Protein AF-A0A1I7RMN5-F1 (afdb_monomer_lite)

Foldseek 3Di:
DDDDPPDDPPPPPLPQAADEDDCQQKFFFAPQDTHPDPFAFDDAPDAFWALLHHDDWGWKKADDPVDIKIWIWDDDPNGIKTWTCDPQAIDIDSHRIITGGDDPPFDKYWAQPVPDDSQWHFYDYPQKGWKFFDDPVGHNGTTIIIAHVVQGKTWYQDPVRGTDMDTDPVSRHSNTITTTTTGDDDD

Structure (mmCIF, N/CA/C/O backbone):
data_AF-A0A1I7RMN5-F1
#
_entry.id   AF-A0A1I7RMN5-F1
#
loop_
_atom_site.group_PDB
_atom_site.id
_atom_site.type_symbol
_atom_site.label_atom_id
_atom_site.label_alt_id
_atom_site.label_comp_id
_atom_site.label_asym_id
_atom_site.label_entity_id
_atom_site.label_seq_id
_atom_site.pdbx_PDB_ins_code
_atom_site.Cartn_x
_atom_site.Cartn_y
_atom_site.Cartn_z
_atom_site.occupancy
_atom_site.B_iso_or_equiv
_atom_site.auth_seq_id
_atom_site.auth_comp_id
_atom_site.auth_asym_id
_atom_site.auth_atom_id
_atom_site.pdbx_PDB_model_num
ATOM 1 N N . MET A 1 1 ? 40.897 -21.227 -40.858 1.00 38.28 1 MET A N 1
ATOM 2 C CA . MET A 1 1 ? 40.078 -21.965 -39.873 1.00 38.28 1 MET A CA 1
ATOM 3 C C . MET A 1 1 ? 40.007 -21.102 -38.624 1.00 38.28 1 MET A C 1
ATOM 5 O O . MET A 1 1 ? 40.964 -21.098 -37.867 1.00 38.28 1 MET A O 1
ATOM 9 N N . ASN A 1 2 ? 38.948 -20.301 -38.473 1.00 37.38 2 ASN A N 1
ATOM 10 C CA . ASN A 1 2 ? 38.739 -19.446 -37.300 1.00 37.38 2 ASN A CA 1
ATOM 11 C C . ASN A 1 2 ? 37.599 -20.039 -36.471 1.00 37.38 2 ASN A C 1
ATOM 13 O O . ASN A 1 2 ? 36.475 -20.135 -36.959 1.00 37.38 2 ASN A O 1
ATOM 17 N N . ASN A 1 3 ? 37.909 -20.445 -35.242 1.00 39.59 3 ASN A N 1
ATOM 18 C CA . ASN A 1 3 ? 36.933 -20.906 -34.262 1.00 39.59 3 ASN A CA 1
ATOM 19 C C . ASN A 1 3 ? 36.239 -19.690 -33.636 1.00 39.59 3 ASN A C 1
ATOM 21 O O . ASN A 1 3 ? 36.868 -18.942 -32.890 1.00 39.59 3 ASN A O 1
ATOM 25 N N . LEU A 1 4 ? 34.947 -19.507 -33.922 1.00 43.06 4 LEU A N 1
ATOM 26 C CA . LEU A 1 4 ? 34.067 -18.674 -33.104 1.00 43.06 4 LEU A CA 1
ATOM 27 C C . LEU A 1 4 ? 33.586 -19.511 -31.912 1.00 43.06 4 LEU A C 1
ATOM 29 O O . LEU A 1 4 ? 32.770 -20.415 -32.071 1.00 43.06 4 LEU A O 1
ATOM 33 N N . LEU A 1 5 ? 34.089 -19.196 -30.719 1.00 44.56 5 LEU A N 1
ATOM 34 C CA . LEU A 1 5 ? 33.470 -19.605 -29.461 1.00 44.56 5 LEU A CA 1
ATOM 35 C C . LEU A 1 5 ? 32.309 -18.647 -29.181 1.00 44.56 5 LEU A C 1
ATOM 37 O O . LEU A 1 5 ? 32.503 -17.525 -28.719 1.00 44.56 5 LEU A O 1
ATOM 41 N N . LEU A 1 6 ? 31.100 -19.094 -29.511 1.00 50.06 6 LEU A N 1
ATOM 42 C CA . LEU A 1 6 ? 29.859 -18.428 -29.148 1.00 50.06 6 LEU A CA 1
ATOM 43 C C . LEU A 1 6 ? 29.557 -18.778 -27.682 1.00 50.06 6 LEU A C 1
ATOM 45 O O . LEU A 1 6 ? 29.030 -19.846 -27.377 1.00 50.06 6 LEU A O 1
ATOM 49 N N . GLY A 1 7 ? 29.971 -17.903 -26.767 1.00 43.41 7 GLY A N 1
ATOM 50 C CA . GLY A 1 7 ? 29.619 -17.993 -25.353 1.00 43.41 7 GLY A CA 1
ATOM 51 C C . GLY A 1 7 ? 28.132 -17.709 -25.174 1.00 43.41 7 GLY A C 1
ATOM 52 O O . GLY A 1 7 ? 27.709 -16.558 -25.201 1.00 43.41 7 GLY A O 1
ATOM 53 N N . CYS A 1 8 ? 27.339 -18.764 -25.016 1.00 39.84 8 CYS A N 1
ATOM 54 C CA . CYS A 1 8 ? 25.949 -18.668 -24.599 1.00 39.84 8 CYS A CA 1
ATOM 55 C C . CYS A 1 8 ? 25.937 -18.323 -23.101 1.00 39.84 8 CYS A C 1
ATOM 57 O O . CYS A 1 8 ? 26.168 -19.191 -22.259 1.00 39.84 8 CYS A O 1
ATOM 59 N N . LEU A 1 9 ? 25.743 -17.044 -22.764 1.00 40.81 9 LEU A N 1
ATOM 60 C CA . LEU A 1 9 ? 25.368 -16.659 -21.406 1.00 40.81 9 LEU A CA 1
ATOM 61 C C . LEU A 1 9 ? 23.953 -17.196 -21.159 1.00 40.81 9 LEU A C 1
ATOM 63 O O . LEU A 1 9 ? 22.975 -16.636 -21.651 1.00 40.81 9 LEU A O 1
ATOM 67 N N . CYS A 1 10 ? 23.848 -18.283 -20.395 1.00 41.25 10 CYS A N 1
ATOM 68 C CA . CYS A 1 10 ? 22.608 -18.635 -19.717 1.00 41.25 10 CYS A CA 1
ATOM 69 C C . CYS A 1 10 ? 22.293 -17.513 -18.726 1.00 41.25 10 CYS A C 1
ATOM 71 O O . CYS A 1 10 ? 22.861 -17.460 -17.636 1.00 41.25 10 CYS A O 1
ATOM 73 N N . LEU A 1 11 ? 21.398 -16.609 -19.120 1.00 36.06 11 LEU A N 1
ATOM 74 C CA . LEU A 1 11 ? 20.680 -15.750 -18.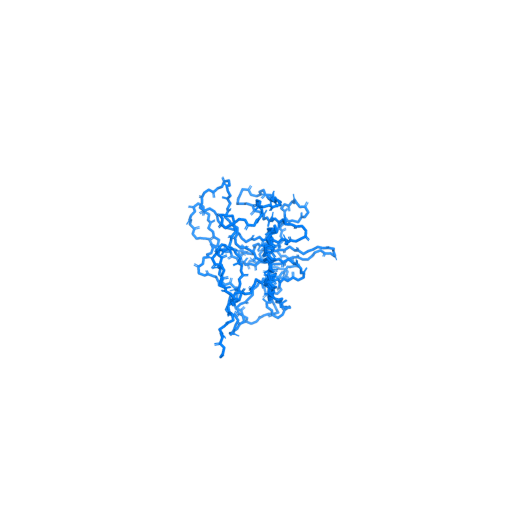194 1.00 36.06 11 LEU A CA 1
ATOM 75 C C . LEU A 1 11 ? 19.828 -16.689 -17.330 1.00 36.06 11 LEU A C 1
ATOM 77 O O . LEU A 1 11 ? 18.773 -17.160 -17.752 1.00 36.06 11 LEU A O 1
ATOM 81 N N . THR A 1 12 ? 20.317 -17.057 -16.149 1.00 38.62 12 THR A N 1
ATOM 82 C CA . THR A 1 12 ? 19.464 -17.677 -15.140 1.00 38.62 12 THR A CA 1
ATOM 83 C C . THR A 1 12 ? 18.455 -16.617 -14.735 1.00 38.62 12 THR A C 1
ATOM 85 O O . THR A 1 12 ? 18.805 -15.676 -14.024 1.00 38.62 12 THR A O 1
ATOM 88 N N . ALA A 1 13 ? 17.224 -16.742 -15.228 1.00 39.97 13 ALA A N 1
ATOM 89 C CA . ALA A 1 13 ? 16.083 -16.072 -14.635 1.00 39.97 13 ALA A CA 1
ATOM 90 C C . ALA A 1 13 ? 16.034 -16.520 -13.169 1.00 39.97 13 ALA A C 1
ATOM 92 O O . ALA A 1 13 ? 15.650 -17.651 -12.863 1.00 39.97 13 ALA A O 1
ATOM 93 N N . LEU A 1 14 ? 16.537 -15.674 -12.270 1.00 38.31 14 LEU A N 1
ATOM 94 C CA . LEU A 1 14 ? 16.265 -15.801 -10.850 1.00 38.31 14 LEU A CA 1
ATOM 95 C C . LEU A 1 14 ? 14.753 -15.640 -10.720 1.00 38.31 14 LEU A C 1
ATOM 97 O O . LEU A 1 14 ? 14.235 -14.532 -10.823 1.00 38.31 14 LEU A O 1
ATOM 101 N N . ASN A 1 15 ? 14.049 -16.760 -10.558 1.00 40.41 15 ASN A N 1
ATOM 102 C CA . ASN A 1 15 ? 12.686 -16.755 -10.054 1.00 40.41 15 ASN A CA 1
ATOM 103 C C . ASN A 1 15 ? 12.756 -16.152 -8.651 1.00 40.41 15 ASN A C 1
ATOM 105 O O . ASN A 1 15 ? 13.010 -16.868 -7.686 1.00 40.41 15 ASN A O 1
ATOM 109 N N . VAL A 1 16 ? 12.589 -14.837 -8.543 1.00 52.28 16 VAL A N 1
ATOM 110 C CA . VAL A 1 16 ? 12.332 -14.184 -7.263 1.00 52.28 16 VAL A CA 1
ATOM 111 C C . VAL A 1 16 ? 10.982 -14.731 -6.807 1.00 52.28 16 VAL A C 1
ATOM 113 O O . VAL A 1 16 ? 9.954 -14.426 -7.406 1.00 52.28 16 VAL A O 1
ATOM 116 N N . HIS A 1 17 ? 10.994 -15.650 -5.843 1.00 66.44 17 HIS A N 1
ATOM 117 C CA . HIS A 1 17 ? 9.769 -16.191 -5.267 1.00 66.44 17 HIS A CA 1
ATOM 118 C C . HIS A 1 17 ? 9.089 -15.069 -4.471 1.00 66.44 17 HIS A C 1
ATOM 120 O O . HIS A 1 17 ? 9.718 -14.404 -3.649 1.00 66.44 17 HIS A O 1
ATOM 126 N N . GLY A 1 18 ? 7.828 -14.783 -4.796 1.00 78.00 18 GLY A N 1
ATOM 127 C CA . GLY A 1 18 ? 6.995 -13.877 -4.013 1.00 78.00 18 GLY A CA 1
ATOM 128 C C . GLY A 1 18 ? 6.476 -14.585 -2.764 1.00 78.00 18 GLY A C 1
ATOM 129 O O . GLY A 1 18 ? 6.216 -15.787 -2.792 1.00 78.00 18 GLY A O 1
ATOM 130 N N . PHE A 1 19 ? 6.305 -13.836 -1.679 1.00 87.00 19 PHE A N 1
ATOM 131 C CA . PHE A 1 19 ? 5.609 -14.299 -0.488 1.00 87.00 19 PHE A CA 1
ATOM 132 C C . PHE A 1 19 ? 4.143 -13.865 -0.568 1.00 87.00 19 PHE A C 1
ATOM 134 O O . PHE A 1 19 ? 3.814 -12.703 -0.313 1.00 87.00 19 PHE A O 1
ATOM 141 N N . ASP A 1 20 ? 3.264 -14.800 -0.923 1.00 90.44 20 ASP A N 1
ATOM 142 C CA . ASP A 1 20 ? 1.819 -14.583 -0.886 1.00 90.44 20 ASP A CA 1
ATOM 143 C C . ASP A 1 20 ? 1.326 -14.610 0.567 1.00 90.44 20 ASP A C 1
ATOM 145 O O . ASP A 1 20 ? 1.294 -15.662 1.214 1.00 90.44 20 ASP A O 1
ATOM 149 N N . ILE A 1 21 ? 0.930 -13.450 1.094 1.00 92.56 21 ILE A N 1
ATOM 150 C CA . ILE A 1 21 ? 0.233 -13.388 2.385 1.00 92.56 21 ILE A CA 1
ATOM 151 C C . ILE A 1 21 ? -1.190 -13.935 2.237 1.00 92.56 21 ILE A C 1
ATOM 153 O O . ILE A 1 21 ? -1.770 -13.949 1.154 1.00 92.56 21 ILE A O 1
ATOM 157 N N . THR A 1 22 ? -1.774 -14.400 3.338 1.00 93.94 22 THR A N 1
ATOM 158 C CA . THR A 1 22 ? -3.157 -14.898 3.375 1.00 93.94 22 THR A CA 1
ATOM 159 C C . THR A 1 22 ? -4.051 -13.982 4.214 1.00 93.94 22 THR A C 1
ATOM 161 O O . THR A 1 22 ? -3.584 -13.018 4.820 1.00 93.94 22 THR A O 1
ATOM 164 N N . GLU A 1 23 ? -5.350 -14.286 4.279 1.00 94.31 23 GLU A N 1
ATOM 165 C CA . GLU A 1 23 ? -6.324 -13.524 5.078 1.00 94.31 23 GLU A CA 1
ATOM 166 C C . GLU A 1 23 ? -5.942 -13.433 6.574 1.00 94.31 23 GLU A C 1
ATOM 168 O O . GLU A 1 23 ? -6.366 -12.503 7.249 1.00 94.31 23 GLU A O 1
ATOM 173 N N . GLU A 1 24 ? -5.103 -14.336 7.104 1.00 94.19 24 GLU A N 1
ATOM 174 C CA . GLU A 1 24 ? -4.652 -14.294 8.508 1.00 94.19 24 GLU A CA 1
ATOM 175 C C . GLU A 1 24 ? -3.764 -13.079 8.842 1.00 94.19 24 GLU A C 1
ATOM 177 O O . GLU A 1 24 ? -3.622 -12.711 10.008 1.00 94.19 24 GLU A O 1
ATOM 182 N N . TYR A 1 25 ? -3.180 -12.445 7.820 1.00 95.50 25 TYR A N 1
ATOM 183 C CA . TYR A 1 25 ? -2.352 -11.246 7.955 1.00 95.50 25 TYR A CA 1
ATOM 184 C C . TYR A 1 25 ? -3.175 -9.960 8.000 1.00 95.50 25 TYR A C 1
ATOM 186 O O . TYR A 1 25 ? -2.606 -8.868 8.017 1.00 95.50 25 TYR A O 1
ATOM 194 N N . PHE A 1 26 ? -4.502 -10.067 8.034 1.00 97.31 26 PHE A N 1
ATOM 195 C CA . PHE A 1 26 ? -5.393 -8.925 7.973 1.00 97.31 26 PHE A CA 1
ATOM 196 C C . PHE A 1 26 ? -6.376 -8.887 9.141 1.00 97.31 26 PHE A C 1
ATOM 198 O O . PHE A 1 26 ? -6.987 -9.885 9.510 1.00 97.31 26 PHE A O 1
ATOM 205 N N . GLY A 1 27 ? -6.586 -7.688 9.679 1.00 97.75 27 GLY A N 1
ATOM 206 C CA . GLY A 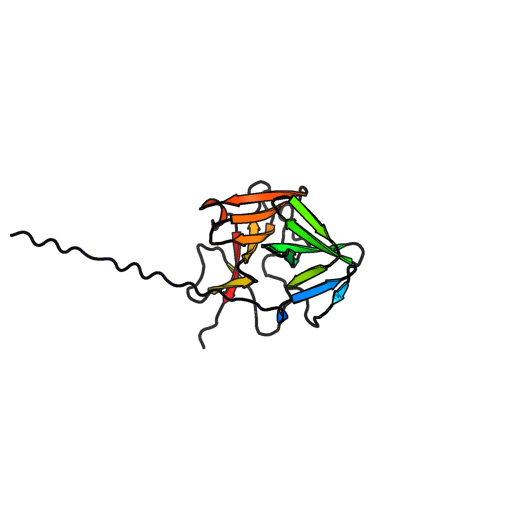1 27 ? -7.826 -7.343 10.368 1.00 97.75 27 GLY A CA 1
ATOM 207 C C . GLY A 1 27 ? -8.828 -6.757 9.376 1.00 97.75 27 GLY A C 1
ATOM 208 O O . GLY A 1 27 ? -8.440 -6.141 8.385 1.00 97.75 27 GLY A O 1
ATOM 209 N N . THR A 1 28 ? -10.122 -6.930 9.630 1.00 98.12 28 THR A N 1
ATOM 210 C CA . THR A 1 28 ? -11.200 -6.391 8.786 1.00 98.12 28 THR A CA 1
ATOM 211 C C . THR A 1 28 ? -11.800 -5.152 9.429 1.00 98.12 28 THR A C 1
ATOM 213 O O . THR A 1 28 ? -12.139 -5.182 10.610 1.00 98.12 28 THR A O 1
ATOM 216 N N . VAL A 1 29 ? -11.977 -4.081 8.665 1.00 98.44 29 VAL A N 1
ATOM 217 C CA . VAL A 1 29 ? -12.704 -2.896 9.115 1.00 98.44 29 VAL A CA 1
ATOM 218 C C . VAL A 1 29 ? -14.150 -2.983 8.649 1.00 98.44 29 VAL A C 1
ATOM 220 O O . VAL A 1 29 ? -14.410 -3.080 7.450 1.00 98.44 29 VAL A O 1
ATOM 223 N N . HIS A 1 30 ? -15.074 -2.939 9.609 1.00 97.62 30 HIS A N 1
ATOM 224 C CA . HIS A 1 30 ? -16.507 -2.826 9.356 1.00 97.62 30 HIS A CA 1
ATOM 225 C C . HIS A 1 30 ? -17.102 -1.724 10.234 1.00 97.62 30 HIS A C 1
ATOM 227 O O . HIS A 1 30 ? -16.785 -1.663 11.424 1.00 97.62 30 HIS A O 1
ATOM 233 N N . ASP A 1 31 ? -17.906 -0.828 9.659 1.00 96.75 31 ASP A N 1
ATOM 234 C CA . ASP A 1 31 ? -18.489 0.331 10.360 1.00 96.75 31 ASP A CA 1
ATOM 235 C C . ASP A 1 31 ? -17.460 1.167 11.163 1.00 96.75 31 ASP A C 1
ATOM 237 O O . ASP A 1 31 ? -17.732 1.700 12.244 1.00 96.75 31 ASP A O 1
ATOM 241 N N . GLY A 1 32 ? -16.241 1.295 10.635 1.00 97.38 32 GLY A N 1
ATOM 242 C CA . GLY A 1 32 ? -15.133 2.026 11.251 1.00 97.38 32 GLY A CA 1
ATOM 243 C C . GLY A 1 32 ? -14.415 1.281 12.378 1.00 97.38 32 GLY A C 1
ATOM 244 O O . GLY A 1 32 ? -13.551 1.867 13.031 1.00 97.38 32 GLY A O 1
ATOM 245 N N . VAL A 1 33 ? -14.737 0.011 12.627 1.00 97.75 33 VAL A N 1
ATOM 246 C CA . VAL A 1 33 ? -14.135 -0.798 13.694 1.00 97.75 33 VAL A CA 1
ATOM 247 C C . VAL A 1 33 ? -13.233 -1.869 13.096 1.00 97.75 33 VAL A C 1
ATOM 249 O O . VAL A 1 33 ? -13.672 -2.663 12.269 1.00 97.75 33 VAL A O 1
ATOM 252 N N . LEU A 1 34 ? -11.978 -1.927 13.551 1.00 97.50 34 LEU A N 1
ATOM 253 C CA . LEU A 1 34 ? -11.059 -3.013 13.218 1.00 97.50 34 LEU A CA 1
ATOM 254 C C . LEU A 1 34 ? -11.420 -4.269 14.024 1.00 97.50 34 LEU A C 1
ATOM 256 O O . LEU A 1 34 ? -11.448 -4.251 15.253 1.00 97.50 34 LEU A O 1
ATOM 260 N N . THR A 1 35 ? -11.693 -5.359 13.320 1.00 96.62 35 THR A N 1
ATOM 261 C CA . THR A 1 35 ? -12.160 -6.646 13.848 1.00 96.62 35 THR A CA 1
ATOM 262 C C . THR A 1 35 ? -11.377 -7.802 13.216 1.00 96.62 35 THR A C 1
ATOM 264 O O . THR A 1 35 ? -10.485 -7.583 12.396 1.00 96.62 35 THR A O 1
ATOM 267 N N . ASN A 1 36 ? -11.691 -9.045 13.601 1.00 92.50 36 ASN A N 1
ATOM 268 C CA . ASN A 1 36 ? -11.084 -10.271 13.058 1.00 92.50 36 ASN A CA 1
ATOM 269 C C . ASN A 1 36 ? -9.555 -10.357 13.200 1.00 92.50 36 ASN A C 1
ATOM 271 O O . ASN A 1 36 ? -8.891 -11.050 12.440 1.00 92.50 36 ASN A O 1
ATOM 275 N N . THR A 1 37 ? -8.994 -9.685 14.202 1.00 93.44 37 THR A N 1
ATOM 276 C CA . THR A 1 37 ? -7.576 -9.766 14.547 1.00 93.44 37 THR A CA 1
ATOM 277 C C . THR A 1 37 ? -7.379 -9.494 16.035 1.00 93.44 37 THR A C 1
ATOM 279 O O . THR A 1 37 ? -8.143 -8.747 16.643 1.00 93.44 37 THR A O 1
ATOM 282 N N . ASN A 1 38 ? -6.340 -10.093 16.618 1.00 93.00 38 ASN A N 1
ATOM 283 C CA . ASN A 1 38 ? -5.832 -9.751 17.953 1.00 93.00 38 ASN A CA 1
ATOM 284 C C . ASN A 1 38 ? -4.471 -9.037 17.879 1.00 93.00 38 ASN A C 1
ATOM 286 O O . ASN A 1 38 ? -3.837 -8.788 18.906 1.00 93.00 38 ASN A O 1
ATOM 290 N N . TYR A 1 39 ? -3.998 -8.755 16.666 1.00 94.75 39 TYR A N 1
ATOM 291 C CA . TYR A 1 39 ? -2.692 -8.173 16.404 1.00 94.75 39 TYR A CA 1
ATOM 292 C C . TYR A 1 39 ? -2.809 -6.682 16.117 1.00 94.75 39 TYR A C 1
ATOM 294 O O . TYR A 1 39 ? -3.842 -6.189 15.665 1.00 94.75 39 TYR A O 1
ATOM 302 N N . GLN A 1 40 ? -1.723 -5.965 16.391 1.00 94.12 40 GLN A N 1
ATOM 303 C CA . GLN A 1 40 ? -1.634 -4.550 16.060 1.00 94.12 40 GLN A CA 1
ATOM 304 C C . GLN A 1 40 ? -1.469 -4.368 14.544 1.00 94.12 40 GLN A C 1
ATOM 306 O O . GLN A 1 40 ? -0.849 -5.226 13.904 1.00 94.12 40 GLN A O 1
ATOM 311 N N . PRO A 1 41 ? -1.984 -3.266 13.971 1.00 95.25 41 PRO A N 1
ATOM 312 C CA . PRO A 1 41 ? -1.684 -2.866 12.601 1.00 95.25 41 PRO A CA 1
ATOM 313 C C . PRO A 1 41 ? -0.182 -2.903 12.299 1.00 95.25 41 PRO A C 1
ATOM 315 O O . PRO A 1 41 ? 0.645 -2.634 13.172 1.00 95.25 41 PRO A O 1
ATOM 318 N N . ALA A 1 42 ? 0.165 -3.262 11.066 1.00 93.06 42 ALA A N 1
ATOM 319 C CA . ALA A 1 42 ? 1.546 -3.405 10.646 1.00 93.06 42 ALA A CA 1
ATOM 320 C C . ALA A 1 42 ? 2.250 -2.045 10.590 1.00 93.06 42 ALA A C 1
ATOM 322 O O . ALA A 1 42 ? 1.798 -1.111 9.924 1.00 93.06 42 ALA A O 1
ATOM 323 N N . GLU A 1 43 ? 3.386 -1.968 11.271 1.00 90.31 43 GLU A N 1
ATOM 324 C CA . GLU A 1 43 ? 4.279 -0.813 11.299 1.00 90.31 43 GLU A CA 1
ATOM 325 C C . GLU A 1 43 ? 5.633 -1.210 10.716 1.00 90.31 43 GLU A C 1
ATOM 327 O O . GLU A 1 43 ? 6.081 -2.343 10.880 1.00 90.31 43 GLU A O 1
ATOM 332 N N . PHE A 1 44 ? 6.288 -0.263 10.051 1.00 88.31 44 PHE A N 1
ATOM 333 C CA . PHE A 1 44 ? 7.579 -0.461 9.401 1.00 88.31 44 PHE A CA 1
ATOM 334 C C . PHE A 1 44 ? 8.543 0.611 9.886 1.00 88.31 44 PHE A C 1
ATOM 336 O O . PHE A 1 44 ? 8.124 1.733 10.159 1.00 88.31 44 PHE A O 1
ATOM 343 N N . ASP A 1 45 ? 9.846 0.323 9.873 1.00 84.06 45 ASP A N 1
ATOM 344 C CA . ASP A 1 45 ? 10.886 1.300 10.230 1.00 84.06 45 ASP A CA 1
ATOM 345 C C . ASP A 1 45 ? 10.740 2.637 9.483 1.00 84.06 45 ASP A C 1
ATOM 347 O O . ASP A 1 45 ? 11.050 3.704 10.020 1.00 84.06 45 ASP A O 1
ATOM 351 N N . ARG A 1 46 ? 10.245 2.591 8.238 1.00 85.94 46 ARG A N 1
ATOM 352 C CA . ARG A 1 46 ? 9.829 3.780 7.487 1.00 85.94 46 ARG A CA 1
ATOM 353 C C . ARG A 1 46 ? 8.311 3.816 7.389 1.00 85.94 46 ARG A C 1
ATOM 355 O O . ARG A 1 46 ? 7.699 2.918 6.825 1.00 85.94 46 ARG A O 1
ATOM 362 N N . HIS A 1 47 ? 7.731 4.892 7.899 1.00 88.62 47 HIS A N 1
ATOM 363 C CA . HIS A 1 47 ? 6.296 5.147 7.842 1.00 88.62 47 HIS A CA 1
ATOM 364 C C . HIS A 1 47 ? 5.944 6.065 6.669 1.00 88.62 47 HIS A C 1
ATOM 366 O O . HIS A 1 47 ? 6.844 6.702 6.110 1.00 88.62 47 HIS A O 1
ATOM 372 N N . PRO A 1 48 ? 4.648 6.180 6.340 1.00 92.44 48 PRO A N 1
ATOM 373 C CA . PRO A 1 48 ? 4.152 7.284 5.541 1.00 92.44 48 PRO A CA 1
ATOM 374 C C . PRO A 1 48 ? 4.592 8.635 6.120 1.00 92.44 48 PRO A C 1
ATOM 376 O O . PRO A 1 48 ? 4.592 8.850 7.340 1.00 92.44 48 PRO A O 1
ATOM 379 N N . GLN A 1 49 ? 4.990 9.539 5.234 1.00 96.12 49 GLN A N 1
ATOM 380 C CA . GLN A 1 49 ? 5.471 10.876 5.556 1.00 96.12 49 GLN A CA 1
ATOM 381 C C . GLN A 1 49 ? 4.712 11.909 4.740 1.00 96.12 49 GLN A C 1
ATOM 383 O O . GLN A 1 49 ? 4.422 11.657 3.578 1.00 96.12 49 GLN A O 1
ATOM 388 N N . ARG A 1 50 ? 4.445 13.077 5.325 1.00 95.50 50 ARG A N 1
ATOM 389 C CA . ARG A 1 50 ? 3.895 14.246 4.632 1.00 95.50 50 ARG A CA 1
ATOM 390 C C . ARG A 1 50 ? 4.775 15.452 4.928 1.00 95.50 50 ARG A C 1
ATOM 392 O O . ARG A 1 50 ? 5.009 15.779 6.086 1.00 95.50 50 ARG A O 1
ATOM 399 N N . ASN A 1 51 ? 5.279 16.104 3.891 1.00 92.75 51 ASN A N 1
ATOM 400 C CA . ASN A 1 51 ? 6.329 17.115 3.933 1.00 92.75 51 ASN A CA 1
ATOM 401 C C . ASN A 1 51 ? 7.564 16.651 4.733 1.00 92.75 51 ASN A C 1
ATOM 403 O O . ASN A 1 51 ? 8.164 17.428 5.474 1.00 92.75 51 ASN A O 1
ATOM 407 N N . GLY A 1 52 ? 7.916 15.362 4.632 1.00 90.94 52 GLY A N 1
ATOM 408 C CA . GLY A 1 52 ? 9.009 14.738 5.386 1.00 90.94 52 GLY A CA 1
ATOM 409 C C . GLY A 1 52 ? 8.698 14.416 6.854 1.00 90.94 52 GLY A C 1
ATOM 410 O O . GLY A 1 52 ? 9.489 13.729 7.508 1.00 90.94 52 GLY A O 1
ATOM 411 N N . GLU A 1 53 ? 7.552 14.841 7.384 1.00 93.31 53 GLU A N 1
ATOM 412 C CA . GLU A 1 53 ? 7.133 14.520 8.748 1.00 93.31 53 GLU A CA 1
ATOM 413 C C . GLU A 1 53 ? 6.404 13.178 8.790 1.00 93.31 53 GLU A C 1
ATOM 415 O O . GLU A 1 53 ? 5.557 12.893 7.946 1.00 93.31 53 GLU A O 1
ATOM 420 N N . LYS A 1 54 ? 6.720 12.344 9.787 1.00 93.69 54 LYS A N 1
ATOM 421 C CA . LYS A 1 54 ? 6.028 11.069 10.008 1.00 93.69 54 LYS A CA 1
ATOM 422 C C . LYS A 1 54 ? 4.550 11.330 10.294 1.00 93.69 54 LYS A C 1
ATOM 424 O O . LYS A 1 54 ? 4.229 12.093 11.203 1.00 93.69 54 LYS A O 1
ATOM 429 N N . ILE A 1 55 ? 3.673 10.624 9.590 1.00 94.31 55 ILE A N 1
ATOM 430 C CA . ILE A 1 55 ? 2.240 10.616 9.882 1.00 94.31 55 ILE A CA 1
ATOM 431 C C . ILE A 1 55 ? 1.774 9.228 10.328 1.00 94.31 55 ILE A C 1
ATOM 433 O O . ILE A 1 55 ? 2.489 8.232 10.196 1.00 94.31 55 ILE A O 1
ATOM 437 N N . ILE A 1 56 ? 0.559 9.164 10.871 1.00 93.56 56 ILE A N 1
ATOM 438 C CA . ILE A 1 56 ? -0.098 7.895 11.178 1.00 93.56 56 ILE A CA 1
ATOM 439 C C . ILE A 1 56 ? -0.725 7.363 9.888 1.00 93.56 56 ILE A C 1
ATOM 441 O O . ILE A 1 56 ? -1.633 7.980 9.337 1.00 93.56 56 ILE A O 1
ATOM 445 N N . GLY A 1 57 ? -0.243 6.213 9.429 1.00 95.88 57 GLY A N 1
ATOM 446 C CA . GLY A 1 57 ? -0.764 5.512 8.264 1.00 95.88 57 GLY A CA 1
ATOM 447 C C . GLY A 1 57 ? -0.297 4.061 8.268 1.00 95.88 57 GLY A C 1
ATOM 448 O O . GLY A 1 57 ? 0.840 3.775 8.650 1.00 95.88 57 GLY A O 1
ATOM 449 N N . PHE A 1 58 ? -1.182 3.158 7.860 1.00 97.00 58 PHE A N 1
ATOM 450 C CA . PHE A 1 58 ? -0.977 1.710 7.893 1.00 97.00 58 PHE A CA 1
ATOM 451 C C . PHE A 1 58 ? -1.320 1.100 6.532 1.00 97.00 58 PHE A C 1
ATOM 453 O O . PHE A 1 58 ? -2.182 1.648 5.841 1.00 97.00 58 PHE A O 1
ATOM 460 N N . PRO A 1 59 ? -0.712 -0.024 6.124 1.00 97.31 59 PRO A N 1
ATOM 461 C CA . PRO A 1 59 ? -1.098 -0.676 4.882 1.00 97.31 59 PRO A CA 1
ATOM 462 C C . PRO A 1 59 ? -2.529 -1.187 4.955 1.00 97.31 59 PRO A C 1
ATOM 464 O O . PRO A 1 59 ? -2.915 -1.880 5.902 1.00 97.31 59 PRO A O 1
ATOM 467 N N . ALA A 1 60 ? -3.296 -0.877 3.922 1.00 98.25 60 ALA A N 1
ATOM 468 C CA . ALA A 1 60 ? -4.673 -1.306 3.785 1.00 98.25 60 ALA A CA 1
ATOM 469 C C . ALA A 1 60 ? -4.878 -2.033 2.467 1.00 98.25 60 ALA A C 1
ATOM 471 O O . ALA A 1 60 ? -4.146 -1.802 1.509 1.00 98.25 60 ALA A O 1
ATOM 472 N N . PHE A 1 61 ? -5.901 -2.873 2.411 1.00 98.50 61 PHE A N 1
ATOM 473 C CA . PHE A 1 61 ? -6.251 -3.641 1.233 1.00 98.50 61 PHE A CA 1
ATOM 474 C C . PHE A 1 61 ? -7.762 -3.622 0.993 1.00 98.50 61 PHE A C 1
ATOM 476 O O . PHE A 1 61 ? -8.553 -3.817 1.921 1.00 98.50 61 PHE A O 1
ATOM 483 N N . TYR A 1 62 ? -8.156 -3.403 -0.254 1.00 98.38 62 TYR A N 1
ATOM 484 C CA . TYR A 1 62 ? -9.538 -3.325 -0.709 1.00 98.38 62 TYR A CA 1
ATOM 485 C C . TYR A 1 62 ? -9.720 -4.179 -1.967 1.00 98.38 62 TYR A C 1
ATOM 487 O O . TYR A 1 62 ? -8.896 -4.130 -2.877 1.00 98.38 62 TYR A O 1
ATOM 495 N N . ASP A 1 63 ? -10.802 -4.956 -2.013 1.00 96.12 63 ASP A N 1
ATOM 496 C CA . ASP A 1 63 ? -11.134 -5.824 -3.145 1.00 96.12 63 ASP A CA 1
ATOM 497 C C . ASP A 1 63 ? -12.383 -5.325 -3.871 1.00 96.12 63 ASP A C 1
ATOM 499 O O . ASP A 1 63 ? -13.430 -5.109 -3.260 1.00 96.12 63 ASP A O 1
ATOM 503 N N . GLU A 1 64 ? -12.297 -5.277 -5.195 1.00 94.44 64 GLU A N 1
ATOM 504 C CA . GLU A 1 64 ? -13.437 -5.371 -6.100 1.00 94.44 64 GLU A CA 1
ATOM 505 C C . GLU A 1 64 ? -13.488 -6.783 -6.722 1.00 94.44 64 GLU A C 1
ATOM 507 O O . GLU A 1 64 ? -12.488 -7.502 -6.694 1.00 94.44 64 GLU A O 1
ATOM 512 N N . PRO A 1 65 ? -14.623 -7.212 -7.311 1.00 91.50 65 PRO A N 1
ATOM 513 C CA . PRO A 1 65 ? -14.750 -8.548 -7.907 1.00 91.50 65 PRO A CA 1
ATOM 514 C C . PRO A 1 65 ? -13.642 -8.934 -8.899 1.00 91.50 65 PRO A C 1
ATOM 516 O O . PRO A 1 65 ? -13.291 -10.109 -8.976 1.00 91.50 65 PRO A O 1
ATOM 519 N N . ASP A 1 66 ? -13.089 -7.955 -9.620 1.00 90.00 66 ASP A N 1
ATOM 520 C CA . ASP A 1 66 ? -12.136 -8.180 -10.712 1.00 90.00 66 ASP A CA 1
ATOM 521 C C . ASP A 1 66 ? -10.733 -7.610 -10.441 1.00 90.00 66 ASP A C 1
ATOM 523 O O . ASP A 1 66 ? -9.838 -7.773 -11.271 1.00 90.00 66 ASP A O 1
ATOM 527 N N . TYR A 1 67 ? -10.529 -6.899 -9.325 1.00 93.31 67 TYR A N 1
ATOM 528 C CA . TYR A 1 67 ? -9.254 -6.240 -9.044 1.00 93.31 67 TYR A CA 1
ATOM 529 C C . TYR A 1 67 ? -9.063 -5.938 -7.557 1.00 93.31 67 TYR A C 1
ATOM 531 O O . TYR A 1 67 ? -10.013 -5.636 -6.836 1.00 93.31 67 TYR A O 1
ATOM 539 N N . SER A 1 68 ? -7.809 -5.965 -7.125 1.00 95.94 68 SER A N 1
ATOM 540 C CA . SER A 1 68 ? -7.395 -5.781 -5.740 1.00 95.94 68 SER A CA 1
ATOM 541 C C . SER A 1 68 ? -6.467 -4.577 -5.602 1.00 95.94 68 SER A C 1
ATOM 543 O O . SER A 1 68 ? -5.593 -4.362 -6.438 1.00 95.94 68 SER A O 1
ATOM 545 N N . TYR A 1 69 ? -6.632 -3.805 -4.531 1.00 97.81 69 TYR A N 1
ATOM 546 C CA . TYR A 1 69 ? -5.927 -2.543 -4.328 1.00 97.81 69 TYR A CA 1
ATOM 547 C C . TYR A 1 69 ? -5.324 -2.491 -2.927 1.00 97.81 69 TYR A C 1
ATOM 549 O O . TYR A 1 69 ? -6.035 -2.561 -1.925 1.00 97.81 69 TYR A O 1
ATOM 557 N N . PHE A 1 70 ? -4.014 -2.294 -2.849 1.00 98.31 70 PHE A N 1
ATOM 558 C CA . PHE A 1 70 ? -3.374 -1.756 -1.659 1.00 98.31 70 PHE A CA 1
ATOM 559 C C . PHE A 1 70 ? -3.518 -0.231 -1.589 1.00 98.31 70 PHE A C 1
ATOM 561 O O . PHE A 1 70 ? -3.514 0.483 -2.596 1.00 98.31 70 PHE A O 1
ATOM 568 N N . GLY A 1 71 ? -3.611 0.269 -0.365 1.00 98.19 71 GLY A N 1
ATOM 569 C CA . GLY A 1 71 ? -3.707 1.685 -0.050 1.00 98.19 71 GLY A CA 1
ATOM 570 C C . GLY A 1 71 ? -3.294 1.949 1.390 1.00 98.19 71 GLY A C 1
ATOM 571 O O . GLY A 1 71 ? -2.522 1.189 1.983 1.00 98.19 71 GLY A O 1
ATOM 572 N N . GLN A 1 72 ? -3.830 3.021 1.964 1.00 98.12 72 GLN A N 1
ATOM 573 C CA . GLN A 1 72 ? -3.470 3.471 3.302 1.00 98.12 72 GLN A CA 1
ATOM 574 C C . GLN A 1 72 ? -4.695 3.549 4.207 1.00 98.12 72 GLN A C 1
ATOM 576 O O . GLN A 1 72 ? -5.681 4.191 3.863 1.00 98.12 72 GLN A O 1
ATOM 581 N N . ALA A 1 73 ? -4.602 2.950 5.390 1.00 98.38 73 ALA A N 1
ATOM 582 C CA . ALA A 1 73 ? -5.552 3.112 6.479 1.00 98.38 73 ALA A CA 1
ATOM 583 C C . ALA A 1 73 ? -5.045 4.115 7.511 1.00 98.38 73 ALA A C 1
ATOM 585 O O . ALA A 1 73 ? -3.841 4.226 7.751 1.00 98.38 73 ALA A O 1
ATOM 586 N N . PHE A 1 74 ? -5.970 4.812 8.156 1.00 96.81 74 PHE A N 1
ATOM 587 C CA . PHE A 1 74 ? -5.690 5.787 9.198 1.00 96.81 74 PHE A CA 1
ATOM 588 C C . PHE A 1 74 ? -6.873 5.894 10.175 1.00 96.81 74 PHE A C 1
ATOM 590 O O . PHE A 1 74 ? -8.029 5.704 9.785 1.00 96.81 74 PHE A O 1
ATOM 597 N N . PRO A 1 75 ? -6.608 6.180 11.461 1.00 95.56 75 PRO A N 1
ATOM 598 C CA . PRO A 1 75 ? -7.655 6.481 12.420 1.00 95.56 75 PRO A CA 1
ATOM 599 C C . PRO A 1 75 ? -8.125 7.933 12.256 1.00 95.56 75 PRO A C 1
ATOM 601 O O . PRO A 1 75 ? -7.334 8.868 12.379 1.00 95.56 75 PRO A O 1
ATOM 604 N N . GLU A 1 76 ? -9.422 8.135 12.058 1.00 95.06 76 GLU A N 1
ATOM 605 C CA . GLU A 1 76 ? -10.063 9.446 12.006 1.00 95.06 76 GLU A CA 1
ATOM 606 C C . GLU A 1 76 ? -11.271 9.480 12.948 1.00 95.06 76 GLU A C 1
ATOM 608 O O . GLU A 1 76 ? -12.177 8.655 12.863 1.00 95.06 76 GLU A O 1
ATOM 613 N N . GLN A 1 77 ? -11.281 10.430 13.892 1.00 94.50 77 GLN A N 1
ATOM 614 C CA . GLN A 1 77 ? -12.393 10.641 14.837 1.00 94.50 77 GLN A CA 1
ATOM 615 C C . GLN A 1 77 ? -12.858 9.358 15.566 1.00 94.50 77 GLN A C 1
ATOM 617 O O . GLN A 1 77 ? -14.040 9.174 15.852 1.00 94.50 77 GLN A O 1
ATOM 622 N N . GLY A 1 78 ? -11.917 8.462 15.881 1.00 94.19 78 GLY A N 1
ATOM 623 C CA . GLY A 1 78 ? -12.194 7.191 16.560 1.00 94.19 78 GLY A CA 1
ATOM 624 C C . GLY A 1 78 ? -12.672 6.058 15.647 1.00 94.19 78 GLY A C 1
ATOM 625 O O . GLY A 1 78 ? -13.013 4.994 16.157 1.00 94.19 78 GLY A O 1
ATOM 626 N N . LYS A 1 79 ? -12.678 6.258 14.326 1.00 97.44 79 LYS A N 1
ATOM 627 C CA . LYS A 1 79 ? -12.972 5.235 13.318 1.00 97.44 79 LYS A CA 1
ATOM 628 C C . LYS A 1 79 ? -11.735 4.915 12.493 1.00 97.44 79 LYS A C 1
ATOM 630 O O . LYS A 1 79 ? -10.884 5.770 12.283 1.00 97.44 79 LYS A O 1
ATOM 635 N N . TRP A 1 80 ? -11.656 3.689 12.003 1.00 98.19 80 TRP A N 1
ATOM 636 C CA . TRP A 1 80 ? -10.717 3.300 10.963 1.00 98.19 80 TRP A CA 1
ATOM 637 C C . TRP A 1 80 ? -11.288 3.644 9.594 1.00 98.19 80 TRP A C 1
ATOM 639 O O . TRP A 1 80 ? -12.374 3.184 9.245 1.00 98.19 80 TRP A O 1
ATOM 649 N N . CYS A 1 81 ? -10.534 4.414 8.819 1.00 98.44 81 CYS A N 1
ATOM 650 C CA . CYS A 1 81 ? -10.837 4.709 7.427 1.00 98.44 81 CYS A CA 1
ATOM 651 C C . CYS A 1 81 ? -9.637 4.336 6.554 1.00 98.44 81 CYS A C 1
ATOM 653 O O . CYS A 1 81 ? -8.521 4.162 7.051 1.00 98.44 81 CYS A O 1
ATOM 655 N N . GLY A 1 82 ? -9.884 4.135 5.267 1.00 98.38 82 GLY A N 1
ATOM 656 C CA . GLY A 1 82 ? -8.888 3.762 4.280 1.00 98.38 82 GLY A CA 1
ATOM 657 C C . GLY A 1 82 ? -9.098 4.524 2.985 1.00 98.38 82 GLY A C 1
ATOM 658 O O . GLY A 1 82 ? -10.234 4.801 2.604 1.00 98.38 82 GLY A O 1
ATOM 659 N N . ILE A 1 83 ? -7.993 4.849 2.319 1.00 98.56 83 ILE A N 1
ATOM 660 C CA . ILE A 1 83 ? -7.969 5.507 1.017 1.00 98.56 83 ILE A CA 1
ATOM 661 C C . ILE A 1 83 ? -7.192 4.661 0.008 1.00 98.56 83 ILE A C 1
ATOM 663 O O . ILE A 1 83 ? -6.100 4.157 0.291 1.00 98.56 83 ILE A O 1
ATOM 667 N N . PHE A 1 84 ? -7.782 4.496 -1.172 1.00 98.62 84 PHE A N 1
ATOM 668 C CA . PHE A 1 84 ? -7.339 3.580 -2.217 1.00 98.62 84 PHE A CA 1
ATOM 669 C C . PHE A 1 84 ? -7.422 4.266 -3.580 1.00 98.62 84 PHE A C 1
ATOM 671 O O . PHE A 1 84 ? -8.309 5.086 -3.812 1.00 98.62 84 PHE A O 1
ATOM 678 N N . ASN A 1 85 ? -6.527 3.912 -4.500 1.00 98.25 85 ASN A N 1
ATOM 679 C CA . ASN A 1 85 ? -6.669 4.298 -5.901 1.00 98.25 85 ASN A CA 1
ATOM 680 C C . ASN A 1 85 ? -7.452 3.196 -6.632 1.00 98.25 85 ASN A C 1
ATOM 682 O O . ASN A 1 85 ? -6.862 2.225 -7.096 1.00 98.25 85 ASN A O 1
ATOM 686 N N . VAL A 1 86 ? -8.778 3.334 -6.701 1.00 97.31 86 VAL A N 1
ATOM 687 C CA . VAL A 1 86 ? -9.681 2.362 -7.334 1.00 97.31 86 VAL A CA 1
ATOM 688 C C . VAL A 1 86 ? -10.041 2.856 -8.727 1.00 97.31 86 VAL A C 1
ATOM 690 O O . VAL A 1 86 ? -10.582 3.950 -8.877 1.00 97.31 86 VAL A O 1
ATOM 693 N N . LYS A 1 87 ? -9.753 2.056 -9.763 1.00 94.38 87 LYS A N 1
ATOM 694 C CA . LYS A 1 87 ? -10.022 2.405 -11.175 1.00 94.38 87 LYS A CA 1
ATOM 695 C C . LYS A 1 87 ? -9.510 3.806 -11.563 1.00 94.38 87 LYS A C 1
ATOM 697 O O . LYS A 1 87 ? -10.173 4.529 -12.305 1.00 94.38 87 LYS A O 1
ATOM 702 N N . ASN A 1 88 ? -8.317 4.165 -11.082 1.00 94.19 88 ASN A N 1
ATOM 703 C CA . ASN A 1 88 ? -7.673 5.463 -11.305 1.00 94.19 88 ASN A CA 1
ATOM 704 C C . ASN A 1 88 ? -8.422 6.666 -10.688 1.00 94.19 88 ASN A C 1
ATOM 706 O O . ASN A 1 88 ? -8.374 7.776 -11.219 1.00 94.19 88 ASN A O 1
ATOM 710 N N . GLY A 1 89 ? -9.143 6.444 -9.585 1.00 97.69 89 GLY A N 1
ATOM 711 C CA . GLY A 1 89 ? -9.828 7.474 -8.808 1.00 97.69 89 GLY A CA 1
ATOM 712 C C . GLY A 1 89 ? -9.632 7.277 -7.300 1.00 97.69 89 GLY A C 1
ATOM 713 O O . GLY A 1 89 ? -9.498 6.140 -6.842 1.00 97.69 89 GLY A O 1
ATOM 714 N N . PRO A 1 90 ? -9.602 8.365 -6.506 1.00 98.12 90 PRO A N 1
ATOM 715 C CA . PRO A 1 90 ? -9.501 8.251 -5.061 1.00 98.12 90 PRO A CA 1
ATOM 716 C C . PRO A 1 90 ? -10.808 7.677 -4.510 1.00 98.12 90 PRO A C 1
ATOM 718 O O . PRO A 1 90 ? -11.894 8.203 -4.760 1.00 98.12 90 PRO A O 1
ATOM 721 N N . TYR A 1 91 ? -10.695 6.596 -3.753 1.00 98.25 91 TYR A N 1
ATOM 722 C CA . TYR A 1 91 ? -11.803 5.958 -3.063 1.00 98.25 91 TYR A CA 1
ATOM 723 C C . TYR A 1 91 ? -11.496 5.909 -1.574 1.00 98.25 91 TYR A C 1
ATOM 725 O O . TYR A 1 91 ? -10.535 5.264 -1.154 1.00 98.25 91 TYR A O 1
ATOM 733 N N . GLU A 1 92 ? -12.310 6.603 -0.787 1.00 98.19 92 GLU A N 1
ATOM 734 C CA . GLU A 1 92 ? -12.211 6.633 0.666 1.00 98.19 92 GLU A CA 1
ATOM 735 C C . GLU A 1 92 ? -13.412 5.911 1.278 1.00 98.19 92 GLU A C 1
ATOM 737 O O . GLU A 1 92 ? -14.557 6.124 0.872 1.00 98.19 92 GLU A O 1
ATOM 742 N N . THR A 1 93 ? -13.153 5.043 2.251 1.00 98.25 93 THR A N 1
ATOM 743 C CA . THR A 1 93 ? -14.188 4.295 2.966 1.00 98.25 93 THR A CA 1
ATOM 744 C C . THR A 1 93 ? -13.777 4.062 4.414 1.00 98.25 93 THR A C 1
ATOM 746 O O . THR A 1 93 ? -12.600 3.902 4.721 1.00 98.25 93 THR A O 1
ATOM 749 N N . CYS A 1 94 ? -14.756 3.985 5.310 1.00 98.31 94 CYS A N 1
ATOM 750 C CA . CYS A 1 94 ? -14.558 3.510 6.681 1.00 98.31 94 CYS A CA 1
ATOM 751 C C . CYS A 1 94 ? -15.187 2.122 6.884 1.00 98.31 94 CYS A C 1
ATOM 753 O O . CYS A 1 94 ? -15.478 1.724 8.007 1.00 98.31 94 CYS A O 1
ATOM 755 N N . ASP A 1 95 ? -15.439 1.401 5.791 1.00 98.06 95 ASP A N 1
ATOM 756 C CA . ASP A 1 95 ? -16.127 0.117 5.791 1.00 98.06 95 ASP A CA 1
ATOM 757 C C . ASP A 1 95 ? -15.633 -0.812 4.670 1.00 98.06 95 ASP A C 1
ATOM 759 O O . ASP A 1 95 ? -15.254 -0.356 3.587 1.00 98.06 95 ASP A O 1
ATOM 763 N N . GLY A 1 96 ? -15.654 -2.121 4.929 1.00 96.81 96 GLY A N 1
ATOM 764 C CA . GLY A 1 96 ? -15.439 -3.154 3.916 1.00 96.81 96 GLY A CA 1
ATOM 765 C C . GLY A 1 96 ? -14.011 -3.240 3.373 1.00 96.81 96 GLY A C 1
ATOM 766 O O . GLY A 1 96 ? -13.823 -3.594 2.210 1.00 96.81 96 GLY A O 1
ATOM 767 N N . PHE A 1 97 ? -13.002 -2.923 4.187 1.00 98.56 97 PHE A N 1
ATOM 768 C CA . PHE A 1 97 ? -11.590 -3.050 3.810 1.00 98.56 97 PHE A CA 1
ATOM 769 C C . PHE A 1 97 ? -10.783 -3.800 4.873 1.00 98.56 97 PHE A C 1
ATOM 771 O O . PHE A 1 97 ? -11.277 -4.126 5.953 1.00 98.56 97 PHE A O 1
ATOM 778 N N . ARG A 1 98 ? -9.529 -4.113 4.557 1.00 98.38 98 ARG A N 1
ATOM 779 C CA . ARG A 1 98 ? -8.614 -4.858 5.423 1.00 98.38 98 ARG A CA 1
ATOM 780 C C . ARG A 1 98 ? -7.400 -4.016 5.789 1.00 98.38 98 ARG A C 1
ATOM 782 O O . ARG A 1 98 ? -6.933 -3.228 4.976 1.00 98.38 98 ARG A O 1
ATOM 789 N N . VAL A 1 99 ? -6.869 -4.205 6.990 1.00 98.06 99 VAL A N 1
ATOM 790 C CA . VAL A 1 99 ? -5.627 -3.575 7.465 1.00 98.06 99 VAL A CA 1
ATOM 791 C C . VAL A 1 99 ? -4.609 -4.672 7.715 1.00 98.06 99 VAL A C 1
ATOM 793 O O . VAL A 1 99 ? -4.930 -5.646 8.397 1.00 98.06 99 VAL A O 1
ATOM 796 N N . LEU A 1 100 ? -3.404 -4.534 7.161 1.00 96.31 100 LEU A N 1
ATOM 797 C CA . LEU A 1 100 ? -2.322 -5.487 7.409 1.00 96.31 100 LEU A CA 1
ATOM 798 C C . LEU A 1 100 ? -1.945 -5.442 8.896 1.00 96.31 100 LEU A C 1
ATOM 800 O O . LEU A 1 100 ? -1.845 -4.356 9.467 1.00 96.31 100 LEU A O 1
ATOM 804 N N . VAL A 1 101 ? -1.722 -6.595 9.524 1.00 95.69 101 VAL A N 1
ATOM 805 C CA . VAL A 1 101 ? -1.372 -6.691 10.950 1.00 95.69 101 VAL A CA 1
ATOM 806 C C . VAL A 1 101 ? -0.055 -7.428 11.182 1.00 95.69 101 VAL A C 1
ATOM 808 O O . VAL A 1 101 ? 0.363 -8.272 10.391 1.00 95.69 101 VAL A O 1
ATOM 811 N N . ASN A 1 102 ? 0.589 -7.125 12.307 1.00 90.12 102 ASN A N 1
ATOM 812 C CA . ASN A 1 102 ? 1.844 -7.739 12.728 1.00 90.12 102 ASN A CA 1
ATOM 813 C C . ASN A 1 102 ? 1.603 -9.109 13.380 1.00 90.12 102 ASN A C 1
ATOM 815 O O . ASN A 1 102 ? 1.467 -9.219 14.601 1.00 90.12 102 ASN A O 1
ATOM 819 N N . VAL A 1 103 ? 1.574 -10.162 12.562 1.00 90.00 103 VAL A N 1
ATOM 820 C CA . VAL A 1 103 ? 1.536 -11.550 13.044 1.00 90.00 103 VAL A CA 1
ATOM 821 C C . VAL A 1 103 ? 2.926 -11.938 13.583 1.00 90.00 103 VAL A C 1
ATOM 823 O O . VAL A 1 103 ? 3.904 -11.878 12.833 1.00 90.00 103 VAL A O 1
ATOM 826 N N . PRO A 1 104 ? 3.061 -12.362 14.857 1.00 87.06 104 PRO A N 1
ATOM 827 C CA . PRO A 1 104 ? 4.349 -12.727 15.443 1.00 87.06 104 PRO A CA 1
ATOM 828 C C . PRO A 1 104 ? 5.128 -13.747 14.602 1.00 87.06 104 PRO A C 1
ATOM 830 O O . PRO A 1 104 ? 4.568 -14.734 14.127 1.00 87.06 104 PRO A O 1
ATOM 833 N N . GLY A 1 105 ? 6.434 -13.514 14.436 1.00 82.75 105 GLY A N 1
ATOM 834 C CA . GLY A 1 105 ? 7.315 -14.362 13.624 1.00 82.75 105 GLY A CA 1
ATOM 835 C C . GLY A 1 105 ? 7.255 -14.098 12.115 1.00 82.75 105 GLY A C 1
ATOM 836 O O . GLY A 1 105 ? 7.948 -14.776 11.360 1.00 82.75 105 GLY A O 1
ATOM 837 N N . ASN A 1 106 ? 6.463 -13.120 11.668 1.00 78.88 106 ASN A N 1
ATOM 838 C CA . ASN A 1 106 ? 6.414 -12.673 10.279 1.00 78.88 106 ASN A CA 1
ATOM 839 C C . ASN A 1 106 ? 6.708 -11.177 10.192 1.00 78.88 106 ASN A C 1
ATOM 841 O O . ASN A 1 106 ? 5.811 -10.351 10.053 1.00 78.88 106 ASN A O 1
ATOM 845 N N . GLU A 1 107 ? 7.988 -10.841 10.306 1.00 81.75 107 GLU A N 1
ATOM 846 C CA . GLU A 1 107 ? 8.451 -9.463 10.209 1.00 81.75 107 GLU A CA 1
ATOM 847 C C . GLU A 1 107 ? 8.582 -9.057 8.740 1.00 81.75 107 GLU A C 1
ATOM 849 O O . GLU A 1 107 ? 9.306 -9.684 7.958 1.00 81.75 107 GLU A O 1
ATOM 854 N N . PHE A 1 108 ? 7.877 -7.992 8.372 1.00 89.81 108 PHE A N 1
ATOM 855 C CA . PHE A 1 108 ? 7.993 -7.382 7.059 1.00 89.81 108 PHE A CA 1
ATOM 856 C C . PHE A 1 108 ? 8.976 -6.215 7.100 1.00 89.81 108 PHE A C 1
ATOM 858 O O . PHE A 1 108 ? 9.054 -5.468 8.071 1.00 89.81 108 PHE A O 1
ATOM 865 N N . ASN A 1 109 ? 9.724 -6.048 6.017 1.00 91.19 109 ASN A N 1
ATOM 866 C CA . ASN A 1 109 ? 10.732 -5.012 5.866 1.00 91.19 109 ASN A CA 1
ATOM 867 C C . ASN A 1 109 ? 10.471 -4.201 4.602 1.00 91.19 109 ASN A C 1
ATOM 869 O O . ASN A 1 109 ? 9.852 -4.680 3.657 1.00 91.19 109 ASN A O 1
ATOM 873 N N . LEU A 1 110 ? 10.999 -2.980 4.563 1.00 92.88 110 LEU A N 1
ATOM 874 C CA . LEU A 1 110 ? 10.997 -2.158 3.358 1.00 92.88 110 LEU A CA 1
ATOM 875 C C . LEU A 1 110 ? 12.353 -2.245 2.660 1.00 92.88 110 LEU A C 1
ATOM 877 O O . LEU A 1 110 ? 13.395 -1.962 3.259 1.00 92.88 110 LEU A O 1
ATOM 881 N N . ARG A 1 111 ? 12.343 -2.598 1.374 1.00 93.81 111 ARG A N 1
ATOM 882 C CA . ARG A 1 111 ? 13.543 -2.682 0.535 1.00 93.81 111 ARG A CA 1
ATOM 883 C C . ARG A 1 111 ? 13.404 -1.826 -0.704 1.00 93.81 111 ARG A C 1
ATOM 885 O O . ARG A 1 111 ? 12.365 -1.797 -1.349 1.00 93.81 111 ARG A O 1
ATOM 892 N N . ASN A 1 112 ? 14.485 -1.137 -1.048 1.00 93.06 112 ASN A N 1
ATOM 893 C CA . ASN A 1 112 ? 14.605 -0.582 -2.387 1.00 93.06 112 ASN A CA 1
ATOM 894 C C . ASN A 1 112 ? 14.785 -1.771 -3.361 1.00 93.06 112 ASN A C 1
ATOM 896 O O . ASN A 1 112 ? 15.646 -2.606 -3.066 1.00 93.06 112 ASN A O 1
ATOM 900 N N . PRO A 1 113 ? 14.011 -1.857 -4.463 1.00 91.06 113 PRO A N 1
ATOM 901 C CA . PRO A 1 113 ? 14.204 -2.845 -5.527 1.00 91.06 113 PRO A CA 1
ATOM 902 C C . PRO A 1 113 ? 15.671 -3.071 -5.925 1.00 91.06 113 PRO A C 1
ATOM 904 O O . PRO A 1 113 ? 16.098 -4.215 -6.056 1.00 91.06 113 PRO A O 1
ATOM 907 N N . ASP A 1 114 ? 16.468 -2.003 -6.009 1.00 90.44 114 ASP A N 1
ATOM 908 C CA . ASP A 1 114 ? 17.877 -2.045 -6.427 1.00 90.44 114 ASP A CA 1
ATOM 909 C C . ASP A 1 114 ? 18.809 -2.681 -5.380 1.00 90.44 114 ASP A C 1
ATOM 911 O O . ASP A 1 114 ? 19.956 -3.012 -5.670 1.00 90.44 114 ASP A O 1
ATOM 915 N N . ASN A 1 115 ? 18.327 -2.839 -4.143 1.00 90.38 115 ASN A N 1
ATOM 916 C CA . ASN A 1 115 ? 19.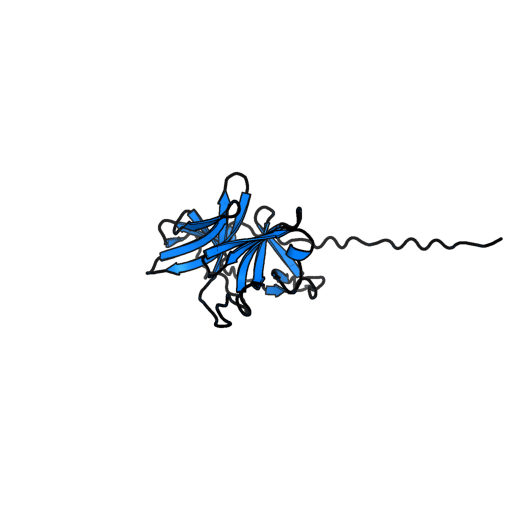081 -3.350 -2.998 1.00 90.38 115 ASN A CA 1
ATOM 917 C C . ASN A 1 115 ? 18.385 -4.551 -2.334 1.00 90.38 115 ASN A C 1
ATOM 919 O O . ASN A 1 115 ? 18.575 -4.787 -1.135 1.00 90.38 115 ASN A O 1
ATOM 923 N N . MET A 1 116 ? 17.546 -5.280 -3.076 1.00 89.69 116 MET A N 1
ATOM 924 C CA . MET A 1 116 ? 16.969 -6.532 -2.591 1.00 89.69 116 MET A CA 1
ATOM 925 C C . MET A 1 116 ? 18.064 -7.567 -2.348 1.00 89.69 116 MET A C 1
ATOM 927 O O . MET A 1 116 ? 18.982 -7.740 -3.153 1.00 89.69 116 MET A O 1
ATOM 931 N N . LYS A 1 117 ? 17.964 -8.274 -1.225 1.00 90.31 117 LYS A N 1
ATOM 932 C CA . LYS A 1 117 ? 18.822 -9.422 -0.957 1.00 90.31 117 LYS A CA 1
ATOM 933 C C . LYS A 1 117 ? 18.309 -10.657 -1.708 1.00 90.31 117 LYS A C 1
ATOM 935 O O . LYS A 1 117 ? 17.121 -10.726 -2.016 1.00 90.31 117 LYS A O 1
ATOM 940 N N . PRO A 1 118 ? 19.166 -11.663 -1.963 1.00 87.56 118 PRO A N 1
ATOM 941 C CA . PRO A 1 118 ? 18.738 -12.910 -2.601 1.00 87.56 118 PRO A CA 1
ATOM 942 C C . PRO A 1 118 ? 17.636 -13.675 -1.849 1.00 87.56 118 PRO A C 1
ATOM 944 O O . PRO A 1 118 ? 16.946 -14.482 -2.460 1.00 87.56 118 PRO A O 1
ATOM 947 N N . ASP A 1 119 ? 17.501 -13.448 -0.541 1.00 88.81 119 ASP A N 1
ATOM 948 C CA . ASP A 1 119 ? 16.530 -14.064 0.372 1.00 88.81 119 ASP A CA 1
ATOM 949 C C . ASP A 1 119 ? 15.334 -13.152 0.713 1.00 88.81 119 ASP A C 1
ATOM 951 O O . ASP A 1 119 ? 14.521 -13.501 1.572 1.00 88.81 119 ASP A O 1
ATOM 955 N N . ASP A 1 120 ? 15.227 -11.982 0.074 1.00 91.19 120 ASP A N 1
ATOM 956 C CA . ASP A 1 120 ? 14.065 -11.106 0.212 1.00 91.19 120 ASP A CA 1
ATOM 957 C C . ASP A 1 120 ? 12.947 -11.558 -0.745 1.00 91.19 120 ASP A C 1
ATOM 959 O O . ASP A 1 120 ? 13.110 -11.557 -1.966 1.00 91.19 120 ASP A O 1
ATOM 963 N N . GLU A 1 121 ? 11.779 -11.879 -0.190 1.00 91.56 121 GLU A N 1
ATOM 964 C CA . GLU A 1 121 ? 10.570 -12.228 -0.940 1.00 91.56 121 GLU A CA 1
ATOM 965 C C . GLU A 1 121 ? 9.594 -11.046 -0.923 1.00 91.56 121 GLU A C 1
ATOM 967 O O . GLU A 1 121 ? 9.204 -10.572 0.146 1.00 91.56 121 GLU A O 1
ATOM 972 N N . LYS A 1 122 ? 9.179 -10.547 -2.093 1.00 91.38 122 LYS A N 1
ATOM 973 C CA . LYS A 1 122 ? 8.182 -9.462 -2.187 1.00 91.38 122 LYS A CA 1
ATOM 974 C C . LYS A 1 122 ? 6.836 -9.939 -1.639 1.00 91.38 122 LYS A C 1
ATOM 976 O O . LYS A 1 122 ? 6.429 -11.061 -1.925 1.00 91.38 122 LYS A O 1
ATOM 981 N N . VAL A 1 123 ? 6.140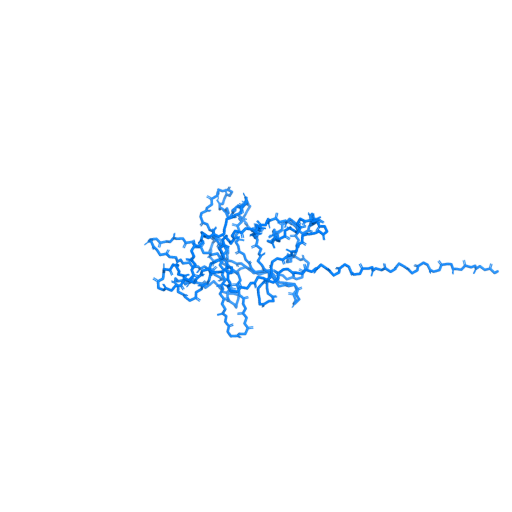 -9.092 -0.888 1.00 90.94 123 VAL A N 1
ATOM 982 C CA . VAL A 1 123 ? 4.826 -9.421 -0.323 1.00 90.94 123 VAL A CA 1
ATOM 983 C C . VAL A 1 123 ? 3.727 -9.164 -1.348 1.00 90.94 123 VAL A C 1
ATOM 985 O O . VAL A 1 123 ? 3.527 -8.023 -1.773 1.00 90.94 123 VAL A O 1
ATOM 988 N N . TYR A 1 124 ? 2.991 -10.221 -1.688 1.00 94.31 124 TYR A N 1
ATOM 989 C CA . TYR A 1 124 ? 1.838 -10.176 -2.583 1.00 94.31 124 TYR A CA 1
ATOM 990 C C . TYR A 1 124 ? 0.563 -10.592 -1.865 1.00 94.31 124 TYR A C 1
ATOM 992 O O . TYR A 1 124 ? 0.573 -11.425 -0.961 1.00 94.31 124 TYR A O 1
ATOM 1000 N N . PHE A 1 125 ? -0.561 -10.045 -2.313 1.00 94.94 125 PHE A N 1
ATOM 1001 C CA . PHE A 1 125 ? -1.871 -10.585 -2.000 1.00 94.94 125 PHE A CA 1
ATOM 1002 C C . PHE A 1 125 ? -2.759 -10.496 -3.231 1.00 94.94 125 PHE A C 1
ATOM 1004 O O . PHE A 1 125 ? -2.880 -9.432 -3.834 1.00 94.94 125 PHE A O 1
ATOM 1011 N N . ARG A 1 126 ? -3.365 -11.624 -3.620 1.00 93.12 126 ARG A N 1
ATOM 1012 C CA . ARG A 1 126 ? -4.257 -11.714 -4.792 1.00 93.12 126 ARG A CA 1
ATOM 1013 C C . ARG A 1 126 ? -3.637 -11.136 -6.078 1.00 93.12 126 ARG A C 1
ATOM 1015 O O . ARG A 1 126 ? -4.322 -10.516 -6.881 1.00 93.12 126 ARG A O 1
ATOM 1022 N N . GLY A 1 127 ? -2.335 -11.357 -6.273 1.00 91.31 127 GLY A N 1
ATOM 1023 C CA . GLY A 1 127 ? -1.612 -10.967 -7.489 1.00 91.31 127 GLY A CA 1
ATOM 1024 C C . GLY A 1 127 ? -1.122 -9.516 -7.540 1.00 91.31 127 GLY A C 1
ATOM 1025 O O . GLY A 1 127 ? -0.497 -9.139 -8.527 1.00 91.31 127 GLY A O 1
ATOM 1026 N N . VAL A 1 128 ? -1.346 -8.713 -6.495 1.00 95.31 128 VAL A N 1
ATOM 1027 C CA . VAL A 1 128 ? -0.790 -7.354 -6.383 1.00 95.31 128 VAL A CA 1
ATOM 1028 C C . VAL A 1 128 ? 0.194 -7.262 -5.219 1.00 95.31 128 VAL A C 1
ATOM 1030 O O . VAL A 1 128 ? 0.048 -7.973 -4.226 1.00 95.31 128 VAL A O 1
ATOM 1033 N N . ALA A 1 129 ? 1.207 -6.406 -5.337 1.00 95.75 129 ALA A N 1
ATOM 1034 C CA . ALA A 1 129 ? 2.226 -6.190 -4.316 1.00 95.75 129 ALA A CA 1
ATOM 1035 C C . ALA A 1 129 ? 1.959 -4.919 -3.504 1.00 95.75 129 ALA A C 1
ATOM 1037 O O . ALA A 1 129 ? 1.523 -3.894 -4.039 1.00 95.75 129 ALA A O 1
ATOM 1038 N N . LEU A 1 130 ? 2.285 -4.979 -2.212 1.00 95.88 130 LEU A N 1
ATOM 1039 C CA . LEU A 1 130 ? 2.272 -3.820 -1.325 1.00 95.88 130 LEU A CA 1
ATOM 1040 C C . LEU A 1 130 ? 3.592 -3.046 -1.437 1.00 95.88 130 LEU A C 1
ATOM 1042 O O . LEU A 1 130 ? 4.682 -3.610 -1.301 1.00 95.88 130 LEU A O 1
ATOM 1046 N N . VAL A 1 131 ? 3.491 -1.730 -1.609 1.00 97.00 131 VAL A N 1
ATOM 1047 C CA . VAL A 1 131 ? 4.646 -0.826 -1.667 1.00 97.00 131 VAL A CA 1
ATOM 1048 C C . VAL A 1 131 ? 4.456 0.396 -0.780 1.00 97.00 131 VAL A C 1
ATOM 1050 O O . VAL A 1 131 ? 3.337 0.865 -0.579 1.00 97.00 131 VAL A O 1
ATOM 1053 N N . LEU A 1 132 ? 5.566 0.949 -0.290 1.00 97.25 132 LEU A N 1
ATOM 1054 C CA . LEU A 1 132 ? 5.626 2.330 0.181 1.00 97.25 132 LEU A CA 1
ATOM 1055 C C . LEU A 1 132 ? 6.183 3.196 -0.953 1.00 97.25 132 LEU A C 1
ATOM 1057 O O . LEU A 1 132 ? 7.354 3.093 -1.319 1.00 97.25 132 LEU A O 1
ATOM 1061 N N . VAL A 1 133 ? 5.329 4.036 -1.514 1.00 97.12 133 VAL A N 1
ATOM 1062 C CA . VAL A 1 133 ? 5.629 4.946 -2.618 1.00 97.12 133 VAL A CA 1
ATOM 1063 C C . VAL A 1 133 ? 6.315 6.196 -2.086 1.00 97.12 133 VAL A C 1
ATOM 1065 O O . VAL A 1 133 ? 5.981 6.659 -1.000 1.00 97.12 133 VAL A O 1
ATOM 1068 N N . ARG A 1 134 ? 7.259 6.750 -2.846 1.00 95.75 134 ARG A N 1
ATOM 1069 C CA . ARG A 1 134 ? 7.774 8.114 -2.698 1.00 95.75 134 ARG A CA 1
ATOM 1070 C C . ARG A 1 134 ? 7.137 8.973 -3.775 1.00 95.75 134 ARG A C 1
ATOM 1072 O O . ARG A 1 134 ? 7.322 8.686 -4.957 1.00 95.75 134 ARG A O 1
ATOM 1079 N N . ASP A 1 135 ? 6.387 9.990 -3.376 1.00 93.25 135 ASP A N 1
ATOM 1080 C CA . ASP A 1 135 ? 5.672 10.829 -4.332 1.00 93.25 135 ASP A CA 1
ATOM 1081 C C . ASP A 1 135 ? 6.672 11.703 -5.117 1.00 93.25 135 ASP A C 1
ATOM 1083 O O . ASP A 1 135 ? 7.341 12.555 -4.522 1.00 93.25 135 ASP A O 1
ATOM 1087 N N . PRO A 1 136 ? 6.815 11.530 -6.446 1.00 88.44 136 PRO A N 1
ATOM 1088 C CA . PRO A 1 136 ? 7.738 12.337 -7.238 1.00 88.44 136 PRO A CA 1
ATOM 1089 C C . PRO A 1 136 ? 7.298 13.804 -7.343 1.00 88.44 136 PRO A C 1
ATOM 1091 O O . PRO A 1 136 ? 8.129 14.669 -7.622 1.00 88.44 136 PRO A O 1
ATOM 1094 N N . ASN A 1 137 ? 6.015 14.097 -7.108 1.00 89.00 137 ASN A N 1
ATOM 1095 C CA . ASN A 1 137 ? 5.461 15.446 -7.193 1.00 89.00 137 ASN A CA 1
ATOM 1096 C C . ASN A 1 137 ? 5.534 16.198 -5.854 1.00 89.00 137 ASN A C 1
ATOM 1098 O O . ASN A 1 137 ? 5.344 17.416 -5.824 1.00 89.00 137 ASN A O 1
ATOM 1102 N N . ALA A 1 138 ? 5.835 15.499 -4.754 1.00 90.25 138 ALA A N 1
ATOM 1103 C CA . ALA A 1 138 ? 5.907 16.060 -3.411 1.00 90.25 138 ALA A CA 1
ATOM 1104 C C . ALA A 1 138 ? 7.126 15.506 -2.654 1.00 90.25 138 ALA A C 1
ATOM 1106 O O . ALA A 1 138 ? 7.091 14.454 -2.021 1.00 90.25 138 ALA A O 1
ATOM 1107 N N . SER A 1 139 ? 8.241 16.240 -2.721 1.00 88.25 139 SER A N 1
ATOM 1108 C CA . SER A 1 139 ? 9.500 15.829 -2.090 1.00 88.25 139 SER A CA 1
ATOM 1109 C C . SER A 1 139 ? 9.333 15.562 -0.592 1.00 88.25 139 SER A C 1
ATOM 1111 O O . SER A 1 139 ? 9.017 16.465 0.179 1.00 88.25 139 SER A O 1
ATOM 1113 N N . GLY A 1 140 ? 9.672 14.341 -0.177 1.00 88.81 140 GLY A N 1
ATOM 1114 C CA . GLY A 1 140 ? 9.590 13.901 1.216 1.00 88.81 140 GLY A CA 1
ATOM 1115 C C . GLY A 1 140 ? 8.270 13.226 1.579 1.00 88.81 140 GLY A C 1
ATOM 1116 O O . GLY A 1 140 ? 8.160 12.742 2.705 1.00 88.81 140 GLY A O 1
ATOM 1117 N N . ASP A 1 141 ? 7.312 13.151 0.653 1.00 95.50 141 ASP A N 1
ATOM 1118 C CA . ASP A 1 141 ? 6.066 12.427 0.871 1.00 95.50 141 ASP A CA 1
ATOM 1119 C C . ASP A 1 141 ? 6.251 10.942 0.573 1.00 95.50 141 ASP A C 1
ATOM 1121 O O . ASP A 1 141 ? 6.803 10.545 -0.460 1.00 95.50 141 ASP A O 1
ATOM 1125 N N . THR A 1 142 ? 5.768 10.110 1.493 1.00 96.81 142 THR A N 1
ATOM 1126 C CA . THR A 1 142 ? 5.682 8.663 1.306 1.00 96.81 142 THR A CA 1
ATOM 1127 C C . THR A 1 142 ? 4.311 8.138 1.705 1.00 96.81 142 THR A C 1
ATOM 1129 O O . THR A 1 142 ? 3.712 8.622 2.670 1.00 96.81 142 THR A O 1
ATOM 1132 N N . ILE A 1 143 ? 3.783 7.186 0.931 1.00 97.00 143 ILE A N 1
ATOM 1133 C CA . ILE A 1 143 ? 2.384 6.729 1.011 1.00 97.00 143 ILE A CA 1
ATOM 1134 C C . ILE A 1 143 ? 2.304 5.254 0.626 1.00 97.00 143 ILE A C 1
ATOM 1136 O O . ILE A 1 143 ? 3.013 4.818 -0.278 1.00 97.00 143 ILE A O 1
ATOM 1140 N N . PHE A 1 144 ? 1.455 4.467 1.284 1.00 97.88 144 PHE A N 1
ATOM 1141 C CA . PHE A 1 144 ? 1.219 3.089 0.845 1.00 97.88 144 PHE A CA 1
ATOM 1142 C C . PHE A 1 144 ? 0.414 3.029 -0.459 1.00 97.88 144 PHE A C 1
ATOM 1144 O O . PHE A 1 144 ? -0.525 3.798 -0.663 1.00 97.88 144 PHE A O 1
ATOM 1151 N N . GLY A 1 145 ? 0.773 2.090 -1.331 1.00 97.50 145 GLY A N 1
ATOM 1152 C CA . GLY A 1 145 ? 0.135 1.918 -2.631 1.00 97.50 145 GLY A CA 1
ATOM 1153 C C . GLY A 1 145 ? 0.213 0.492 -3.160 1.00 97.50 145 GLY A C 1
ATOM 1154 O O . GLY A 1 145 ? 0.733 -0.417 -2.509 1.00 97.50 145 GLY A O 1
ATOM 1155 N N . THR A 1 146 ? -0.317 0.327 -4.367 1.00 97.50 146 THR A N 1
ATOM 1156 C CA . THR A 1 146 ? -0.356 -0.929 -5.117 1.00 97.50 146 THR A CA 1
ATOM 1157 C C . THR A 1 146 ? 0.727 -0.937 -6.183 1.00 97.50 146 THR A C 1
ATOM 1159 O O . THR A 1 146 ? 0.854 0.027 -6.938 1.00 97.50 146 THR A O 1
ATOM 1162 N N . TYR A 1 147 ? 1.456 -2.043 -6.294 1.00 97.06 147 TYR A N 1
ATOM 1163 C CA . TYR A 1 147 ? 2.290 -2.340 -7.453 1.00 97.06 147 TYR A CA 1
ATOM 1164 C C . TYR A 1 147 ? 1.814 -3.632 -8.123 1.00 97.06 147 TYR A C 1
ATOM 1166 O O . TYR A 1 147 ? 1.660 -4.662 -7.472 1.00 97.06 147 TYR A O 1
ATOM 1174 N N . VAL A 1 148 ? 1.591 -3.579 -9.430 1.00 94.62 148 VAL A N 1
ATOM 1175 C CA . VAL A 1 148 ? 1.335 -4.736 -10.289 1.00 94.62 148 VAL A CA 1
ATOM 1176 C C . VAL A 1 148 ? 2.583 -4.964 -11.117 1.00 94.62 148 VAL A C 1
ATOM 1178 O O . VAL A 1 148 ? 3.135 -4.017 -11.669 1.00 94.62 148 VAL A O 1
ATOM 1181 N N . GLU A 1 149 ? 3.054 -6.205 -11.175 1.00 91.00 149 GLU A N 1
ATOM 1182 C CA . GLU A 1 149 ? 4.289 -6.535 -11.888 1.00 91.00 149 GLU A CA 1
ATOM 1183 C C . GLU A 1 149 ? 4.050 -6.749 -13.384 1.00 91.00 149 GLU A C 1
ATOM 1185 O O . GLU A 1 149 ? 4.869 -6.334 -14.200 1.00 91.00 149 GLU A O 1
ATOM 1190 N N . GLU A 1 150 ? 2.909 -7.334 -13.756 1.00 89.81 150 GLU A N 1
ATOM 1191 C CA . GLU A 1 150 ? 2.557 -7.618 -15.148 1.00 89.81 150 GLU A CA 1
ATOM 1192 C C . GLU A 1 150 ? 1.073 -7.287 -15.429 1.00 89.81 150 GLU A C 1
ATOM 1194 O O . GLU A 1 150 ? 0.190 -8.055 -15.044 1.00 89.81 150 GLU A O 1
ATOM 1199 N N . PRO A 1 151 ? 0.767 -6.160 -16.108 1.00 91.50 151 PRO A N 1
ATOM 1200 C CA . PRO A 1 151 ? 1.709 -5.128 -16.551 1.00 91.50 151 PRO A CA 1
ATOM 1201 C C . PRO A 1 151 ? 2.300 -4.341 -15.372 1.00 91.50 151 PRO A C 1
ATOM 1203 O O . PRO A 1 151 ? 1.632 -4.160 -14.358 1.00 91.50 151 PRO A O 1
ATOM 1206 N N . GLN A 1 152 ? 3.520 -3.819 -15.540 1.00 93.62 152 GLN A N 1
ATOM 1207 C CA . GLN A 1 152 ? 4.166 -2.965 -14.539 1.00 93.62 152 GLN A CA 1
ATOM 1208 C C . GLN A 1 152 ? 3.360 -1.684 -14.327 1.00 93.62 152 GLN A C 1
ATOM 1210 O O . GLN A 1 152 ? 3.351 -0.804 -15.194 1.00 93.62 152 GLN A O 1
ATOM 1215 N N . VAL A 1 153 ? 2.674 -1.588 -13.191 1.00 95.44 153 VAL A N 1
ATOM 1216 C CA . VAL A 1 153 ? 1.803 -0.465 -12.840 1.00 95.44 153 VAL A CA 1
ATOM 1217 C C . VAL A 1 153 ? 1.946 -0.145 -11.358 1.00 95.44 153 VAL A C 1
ATOM 1219 O O . VAL A 1 153 ? 1.853 -1.023 -10.511 1.00 95.44 153 VAL A O 1
ATOM 1222 N N . LEU A 1 154 ? 2.133 1.132 -11.042 1.00 97.12 154 LEU A N 1
ATOM 1223 C CA . LEU A 1 154 ? 2.162 1.670 -9.686 1.00 97.12 154 LEU A CA 1
ATOM 1224 C C . LEU A 1 154 ? 0.951 2.577 -9.488 1.00 97.12 154 LEU A C 1
ATOM 1226 O O . LEU A 1 154 ? 0.740 3.467 -10.307 1.00 97.12 154 LEU A O 1
ATOM 1230 N N . GLN A 1 155 ? 0.190 2.380 -8.413 1.00 97.50 155 GLN A N 1
ATOM 1231 C CA . GLN A 1 155 ? -1.023 3.139 -8.093 1.00 97.50 155 GLN A CA 1
ATOM 1232 C C . GLN A 1 155 ? -1.035 3.558 -6.622 1.00 97.50 155 GLN A C 1
ATOM 1234 O O . GLN A 1 155 ? -0.802 2.741 -5.732 1.00 97.50 155 GLN A O 1
ATOM 1239 N N . TYR A 1 156 ? -1.346 4.822 -6.349 1.00 98.12 156 TYR A N 1
ATOM 1240 C CA . TYR A 1 156 ? -1.544 5.343 -4.991 1.00 98.12 156 TYR A CA 1
ATOM 1241 C C . TYR A 1 156 ? -2.431 6.594 -5.019 1.00 98.12 156 TYR A C 1
ATOM 1243 O O . TYR A 1 156 ? -2.784 7.084 -6.092 1.00 98.12 156 TYR A O 1
ATOM 1251 N N . VAL A 1 157 ? -2.812 7.099 -3.844 1.00 98.19 157 VAL A N 1
ATOM 1252 C CA . VAL A 1 157 ? -3.492 8.396 -3.701 1.00 98.19 157 VAL A CA 1
ATOM 1253 C C . VAL A 1 157 ? -2.562 9.355 -2.970 1.00 98.19 157 VAL A C 1
ATOM 1255 O O . VAL A 1 157 ? -2.164 9.085 -1.841 1.00 98.19 157 VAL A O 1
ATOM 1258 N N . ALA A 1 158 ? -2.197 10.458 -3.618 1.00 97.00 158 ALA A N 1
ATOM 1259 C CA . AL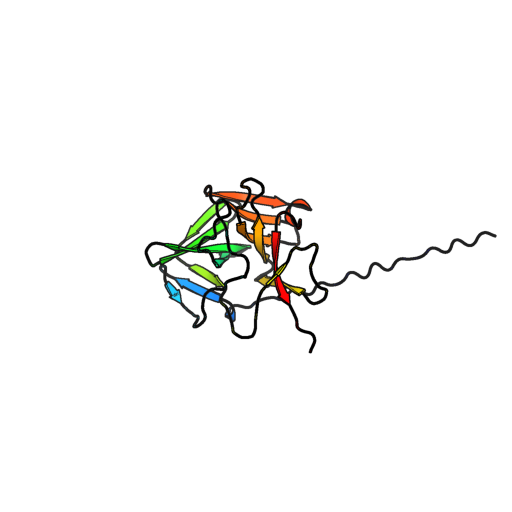A A 1 158 ? -1.328 11.486 -3.058 1.00 97.00 158 ALA A CA 1
ATOM 1260 C C . ALA A 1 158 ? -2.033 12.288 -1.945 1.00 97.00 158 ALA A C 1
ATOM 1262 O O . ALA A 1 158 ? -3.262 12.369 -1.892 1.00 97.00 158 ALA A O 1
ATOM 1263 N N . TYR A 1 159 ? -1.277 12.960 -1.066 1.00 95.31 159 TYR A N 1
ATOM 1264 C CA . TYR A 1 159 ? -1.862 13.758 0.032 1.00 95.31 159 TYR A CA 1
ATOM 1265 C C . TYR A 1 159 ? -2.640 15.002 -0.422 1.00 95.31 159 TYR A C 1
ATOM 1267 O O . TYR A 1 159 ? -3.299 15.652 0.393 1.00 95.31 159 TYR A O 1
ATOM 1275 N N . ASN A 1 160 ? -2.564 15.359 -1.704 1.00 94.25 160 ASN A N 1
ATOM 1276 C CA . ASN A 1 160 ? -3.431 16.357 -2.333 1.00 94.25 160 ASN A CA 1
ATOM 1277 C C . ASN A 1 160 ? -4.801 15.773 -2.765 1.00 94.25 160 ASN A C 1
ATOM 1279 O O . ASN A 1 160 ? -5.607 16.495 -3.353 1.00 94.25 160 ASN A O 1
ATOM 1283 N N . GLY A 1 161 ? -5.055 14.487 -2.494 1.00 94.75 161 GLY A N 1
ATOM 1284 C CA . GLY A 1 161 ? -6.277 13.759 -2.838 1.00 94.75 161 GLY A CA 1
ATOM 1285 C C . GLY A 1 161 ? -6.335 13.242 -4.278 1.00 94.75 161 GLY A C 1
ATOM 1286 O O . GLY A 1 161 ? -7.374 12.726 -4.679 1.00 94.75 161 GLY A O 1
ATOM 1287 N N . GLN A 1 162 ? -5.272 13.389 -5.074 1.00 97.00 162 GLN A N 1
ATOM 1288 C CA . GLN A 1 162 ? -5.240 12.898 -6.454 1.00 97.00 162 GLN A CA 1
ATOM 1289 C C . GLN A 1 162 ? -4.845 11.421 -6.503 1.00 97.00 162 GLN A C 1
ATOM 1291 O O . GLN A 1 162 ? -3.915 10.990 -5.824 1.00 97.00 162 GLN A O 1
ATOM 1296 N N . ALA A 1 163 ? -5.556 10.649 -7.324 1.00 97.75 163 ALA A N 1
ATOM 1297 C CA . ALA A 1 163 ? -5.150 9.300 -7.688 1.00 97.75 163 ALA A CA 1
ATOM 1298 C C . ALA A 1 163 ? -4.029 9.377 -8.729 1.00 97.75 163 ALA A C 1
ATOM 1300 O O . ALA A 1 163 ? -4.206 9.959 -9.796 1.00 97.75 163 ALA A O 1
ATOM 1301 N N . GLU A 1 164 ? -2.887 8.782 -8.406 1.00 97.06 164 GLU A N 1
ATOM 1302 C CA . GLU A 1 164 ? -1.688 8.793 -9.237 1.00 97.06 164 GLU A CA 1
ATOM 1303 C C . GLU A 1 164 ? -1.422 7.385 -9.770 1.00 97.06 164 GLU A C 1
ATOM 1305 O O . GLU A 1 164 ? -1.571 6.391 -9.044 1.00 97.06 164 GLU A O 1
ATOM 1310 N N . GLN A 1 165 ? -1.009 7.301 -11.036 1.00 96.19 165 GLN A N 1
ATOM 1311 C CA . GLN A 1 165 ? -0.641 6.047 -11.682 1.00 96.19 165 GLN A CA 1
ATOM 1312 C C . GLN A 1 165 ? 0.595 6.220 -12.563 1.00 96.19 165 GLN A C 1
ATOM 1314 O O . GLN A 1 165 ? 0.673 7.139 -13.376 1.00 96.19 165 GLN A O 1
ATOM 1319 N N . TYR A 1 166 ? 1.516 5.264 -12.469 1.00 94.88 166 TYR A N 1
ATOM 1320 C CA . TYR A 1 166 ? 2.674 5.150 -13.353 1.00 94.88 166 TYR A CA 1
ATOM 1321 C C . TYR A 1 166 ? 2.739 3.755 -13.969 1.00 94.88 166 TYR A C 1
ATOM 1323 O O . TYR A 1 166 ? 2.211 2.798 -13.403 1.00 94.88 166 TYR A O 1
ATOM 1331 N N . SER A 1 167 ? 3.352 3.626 -15.144 1.00 94.50 167 SER A N 1
ATOM 1332 C CA . SER A 1 167 ? 3.415 2.355 -15.875 1.00 94.50 167 SER A CA 1
ATOM 1333 C C . SER A 1 167 ? 4.775 2.146 -16.541 1.00 94.50 167 SER A C 1
ATOM 1335 O O . SER A 1 167 ? 5.461 3.117 -16.857 1.00 94.50 167 SER A O 1
ATOM 1337 N N . GLY A 1 168 ? 5.136 0.884 -16.784 1.00 91.75 168 GLY A N 1
ATOM 1338 C CA . GLY A 1 168 ? 6.436 0.499 -17.348 1.00 91.75 168 GLY A CA 1
ATOM 1339 C C . GLY A 1 168 ? 7.580 0.687 -16.351 1.00 91.75 168 GLY A C 1
ATOM 1340 O O . GLY A 1 168 ? 7.350 0.655 -15.144 1.00 91.75 168 GLY A O 1
ATOM 1341 N N . ASP A 1 169 ? 8.791 0.940 -16.855 1.00 86.00 169 ASP A N 1
ATOM 1342 C CA . ASP A 1 169 ? 10.007 1.084 -16.035 1.00 86.00 169 ASP A CA 1
ATOM 1343 C C . ASP A 1 169 ? 9.852 2.133 -14.920 1.00 86.00 169 ASP A C 1
ATOM 1345 O O . ASP A 1 169 ? 10.355 1.965 -13.809 1.00 86.00 169 ASP A O 1
ATOM 1349 N N . ASP A 1 170 ? 9.081 3.187 -15.195 1.00 86.19 170 ASP A N 1
ATOM 1350 C CA . ASP A 1 170 ? 8.738 4.248 -14.252 1.00 86.19 170 ASP A CA 1
ATOM 1351 C C . ASP A 1 170 ? 7.945 3.753 -13.033 1.00 86.19 170 ASP A C 1
ATOM 1353 O O . ASP A 1 170 ? 7.921 4.438 -12.022 1.00 86.19 170 ASP A O 1
ATOM 1357 N N . ALA A 1 171 ? 7.276 2.601 -13.085 1.00 87.38 171 ALA A N 1
ATOM 1358 C CA . ALA A 1 171 ? 6.491 2.072 -11.968 1.00 87.38 171 ALA A CA 1
ATOM 1359 C C . ALA A 1 171 ? 7.341 1.331 -10.920 1.00 87.38 171 ALA A C 1
ATOM 1361 O O . ALA A 1 171 ? 6.904 1.184 -9.779 1.00 87.38 171 ALA A O 1
ATOM 1362 N N . SER A 1 172 ? 8.537 0.861 -11.287 1.00 84.12 172 SER A N 1
ATOM 1363 C CA . SER A 1 172 ? 9.329 -0.066 -10.467 1.00 84.12 172 SER A CA 1
ATOM 1364 C C . SER A 1 172 ? 10.670 0.491 -9.991 1.00 84.12 172 SER A C 1
ATOM 1366 O O . SER A 1 172 ? 11.458 -0.252 -9.405 1.00 84.12 172 SER A O 1
ATOM 1368 N N . THR A 1 173 ? 10.973 1.768 -10.249 1.00 84.62 173 THR A N 1
ATOM 1369 C CA . THR A 1 173 ? 12.291 2.315 -9.904 1.00 84.62 173 THR A CA 1
ATOM 1370 C C . THR A 1 173 ? 12.488 2.438 -8.398 1.00 84.62 173 THR A C 1
ATOM 1372 O O . THR A 1 173 ? 11.581 2.805 -7.640 1.00 84.62 173 THR A O 1
ATOM 1375 N N . GLY A 1 174 ? 13.726 2.197 -7.965 1.00 81.31 174 GLY A N 1
ATOM 1376 C CA . GLY A 1 174 ? 14.139 2.351 -6.580 1.00 81.31 174 GLY A CA 1
ATOM 1377 C C . GLY A 1 174 ? 13.988 3.760 -6.024 1.00 81.31 174 GLY A C 1
ATOM 1378 O O . GLY A 1 174 ? 13.964 3.912 -4.804 1.00 81.31 174 GLY A O 1
ATOM 1379 N N . ASP A 1 175 ? 13.834 4.772 -6.879 1.00 87.25 175 ASP A N 1
ATOM 1380 C CA . ASP A 1 175 ? 13.541 6.151 -6.489 1.00 87.25 175 ASP A CA 1
ATOM 1381 C C . ASP A 1 175 ? 12.071 6.343 -6.105 1.00 87.25 175 ASP A C 1
ATOM 1383 O O . ASP A 1 175 ? 11.773 7.131 -5.204 1.00 87.25 175 ASP A O 1
ATOM 1387 N N . ARG A 1 176 ? 11.159 5.565 -6.697 1.00 89.38 176 ARG A N 1
ATOM 1388 C CA . ARG A 1 176 ? 9.713 5.722 -6.505 1.00 89.38 176 ARG A CA 1
ATOM 1389 C C . ARG A 1 176 ? 9.100 4.758 -5.517 1.00 89.38 176 ARG A C 1
ATOM 1391 O O . ARG A 1 176 ? 8.118 5.124 -4.884 1.00 89.38 176 ARG A O 1
ATOM 1398 N N . ILE A 1 177 ? 9.641 3.555 -5.359 1.00 94.25 177 ILE A N 1
ATOM 1399 C CA . ILE A 1 177 ? 9.049 2.570 -4.452 1.00 94.25 177 ILE A CA 1
ATOM 1400 C C . ILE A 1 177 ? 10.055 1.989 -3.469 1.00 94.25 177 ILE A C 1
ATOM 1402 O O . ILE A 1 177 ? 11.250 1.837 -3.729 1.00 94.25 177 ILE A O 1
ATOM 1406 N N . LEU A 1 178 ? 9.526 1.626 -2.311 1.00 95.06 178 LEU A N 1
ATOM 1407 C CA . LEU A 1 178 ? 10.073 0.610 -1.437 1.00 95.06 178 LEU A CA 1
ATOM 1408 C C . LEU A 1 178 ? 9.108 -0.574 -1.455 1.00 95.06 178 LEU A C 1
ATOM 1410 O O . LEU A 1 178 ? 7.929 -0.422 -1.140 1.00 95.06 178 LEU A O 1
ATOM 1414 N N . LEU A 1 179 ? 9.617 -1.745 -1.816 1.00 94.06 179 LEU A N 1
ATOM 1415 C CA . LEU A 1 179 ? 8.883 -3.001 -1.755 1.00 94.06 179 LEU A CA 1
ATOM 1416 C C . LEU A 1 179 ? 8.734 -3.418 -0.298 1.00 94.06 179 LEU A C 1
ATOM 1418 O O . LEU A 1 179 ? 9.711 -3.384 0.459 1.00 94.06 179 LEU A O 1
ATOM 1422 N N . VAL A 1 180 ? 7.532 -3.844 0.081 1.00 93.69 180 VAL A N 1
ATOM 1423 C CA . VAL A 1 180 ? 7.361 -4.613 1.309 1.00 93.69 180 VAL A CA 1
ATOM 1424 C C . VAL A 1 180 ? 7.812 -6.041 1.031 1.00 93.69 180 VAL A C 1
ATOM 1426 O O . VAL A 1 180 ? 7.334 -6.683 0.098 1.00 93.69 180 VAL A O 1
ATOM 1429 N N . VAL A 1 181 ? 8.763 -6.526 1.822 1.00 93.06 181 VAL A N 1
ATOM 1430 C CA . VAL A 1 181 ? 9.356 -7.854 1.667 1.00 93.06 181 VAL A CA 1
ATOM 1431 C C . VAL A 1 181 ? 9.335 -8.624 2.977 1.00 93.06 181 VAL A C 1
ATOM 1433 O O . VAL A 1 181 ? 9.351 -8.040 4.063 1.00 93.06 181 VAL A O 1
ATOM 1436 N N . LYS A 1 182 ? 9.389 -9.945 2.875 1.00 90.75 182 LYS A N 1
ATOM 1437 C CA . LYS A 1 182 ? 9.745 -10.846 3.963 1.00 90.75 182 LYS A CA 1
ATOM 1438 C C . LYS A 1 182 ? 11.175 -11.330 3.730 1.00 90.75 182 LYS A C 1
ATOM 1440 O O . LYS A 1 182 ? 11.467 -11.888 2.680 1.00 90.75 182 LYS A O 1
ATOM 1445 N N . SER A 1 183 ? 12.067 -11.113 4.695 1.00 85.00 183 SER A N 1
ATOM 1446 C CA . SER A 1 183 ? 13.423 -11.672 4.627 1.00 85.00 183 SER A CA 1
ATOM 1447 C C . SER A 1 183 ? 13.403 -13.080 5.217 1.00 85.00 183 SER A C 1
ATOM 1449 O O . SER A 1 183 ? 13.095 -13.257 6.399 1.00 85.00 183 SER A O 1
ATOM 1451 N N . VAL A 1 184 ? 13.731 -14.093 4.420 1.00 77.25 184 VAL A N 1
ATOM 1452 C CA . VAL A 1 184 ? 13.826 -15.468 4.916 1.00 77.25 184 VAL A CA 1
ATOM 1453 C C . VAL A 1 184 ? 15.195 -15.637 5.560 1.00 77.25 184 VAL A C 1
ATOM 1455 O O . VAL A 1 184 ? 16.197 -15.779 4.871 1.00 77.25 184 VAL A O 1
ATOM 1458 N N . THR A 1 185 ? 15.273 -15.631 6.894 1.00 61.47 185 THR A N 1
ATOM 1459 C CA . THR A 1 185 ? 16.544 -15.976 7.547 1.00 61.47 185 THR A CA 1
ATOM 1460 C C . THR A 1 185 ? 16.891 -17.413 7.165 1.00 61.47 185 THR A C 1
ATOM 1462 O O . THR A 1 185 ? 16.155 -18.335 7.529 1.00 61.47 185 THR A O 1
ATOM 1465 N N . ALA A 1 186 ? 17.976 -17.605 6.409 1.00 51.00 186 ALA A N 1
ATOM 1466 C CA . ALA A 1 186 ? 18.494 -18.933 6.110 1.00 51.00 186 ALA A CA 1
ATOM 1467 C C . ALA A 1 186 ? 18.686 -19.687 7.437 1.00 51.00 186 ALA A C 1
ATOM 1469 O O . ALA A 1 186 ? 19.443 -19.240 8.302 1.00 51.00 186 ALA A O 1
ATOM 1470 N N . LYS A 1 187 ? 17.923 -20.769 7.620 1.00 45.09 187 LYS A N 1
ATOM 1471 C CA . L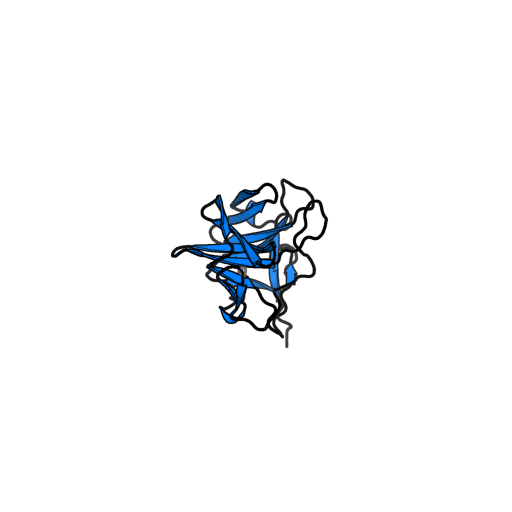YS A 1 187 ? 18.095 -21.688 8.748 1.00 45.09 187 LYS A CA 1
ATOM 1472 C C . LYS A 1 187 ? 19.372 -22.497 8.589 1.00 45.09 187 LYS A C 1
ATOM 1474 O O . LYS A 1 187 ? 19.666 -22.898 7.441 1.00 45.09 187 LYS A O 1
#

Organism: Bursaphelenchus xylophilus (NCBI:txid6326)

Sequence (187 aa):
MNNLLLGCLCLTALNVHGFDITEEYFGTVHDGVLTNTNYQPAEFDRHPQRNGEKIIGFPAFYDEPDYSYFGQAFPEQGKWCGIFNVKNGPYETCDGFRVLVNVPGNEFNLRNPDNMKPDDEKVYFRGVALVLVRDPNASGDTIFGTYVEEPQVLQYVAYNGQAEQYSGDDASTGDRILLVVKSVTAK

Radius of gyration: 18.32 Å; chains: 1; bounding box: 59×39×58 Å

pLDDT: mean 88.34, std 16.0, range [36.06, 98.62]

Secondary structure (DSSP, 8-state):
------------------EE--GGGEEEEETTEEES-SSPBP--SS--EETTEE---EEEEEEETTEEEEEEEEEETTEEEEEEEETTEEEEESSSEEEEB--TT--EEEE-GGG--TTEEEEEETTEEEEEEE-TTSTT-EEEEEEEETTEEEEEE-TTS-EEEEEGGGGS-TTTEEEEEEE----